Protein AF-A0A7S4JCQ6-F1 (afdb_monomer)

Organism: NCBI:txid265563

Radius of gyration: 25.28 Å; Cα contacts (8 Å, |Δi|>4): 203; chains: 1; bounding box: 77×73×64 Å

Solvent-accessible surface area (backbone atoms only — not comparable to full-atom values): 14653 Å² total; per-residue (Å²): 138,91,80,90,84,82,88,89,89,87,74,80,86,72,80,79,77,80,86,67,95,83,78,93,76,88,85,84,91,83,80,89,82,90,80,93,76,92,80,77,92,73,76,79,70,75,74,93,71,84,57,40,61,59,49,30,48,50,55,50,51,53,40,51,48,42,60,67,69,48,55,74,77,44,79,89,42,75,68,52,52,52,50,52,50,43,61,63,34,70,54,52,99,84,37,68,56,30,34,27,21,28,80,47,44,74,92,75,65,34,63,41,51,70,59,18,38,60,67,37,44,63,50,48,97,90,38,85,38,51,88,85,51,44,39,79,50,69,66,52,14,49,21,44,13,52,23,19,37,39,76,26,60,50,43,58,56,12,32,52,52,27,37,70,71,39,54,36,23,69,63,20,22,52,52,19,42,53,55,30,39,73,73,57,36,77,87,61,50,54,63,72,58,54,57,58,47,53,73,77,36,94,53,56,68,59,50,54,51,49,54,54,53,54,53,55,50,58,63,66,63,69,79,67,80,96,68,98,66,92,72,76,85,65,55,103,84,110

Mean predicted aligned error: 14.38 Å

Foldseek 3Di:
DDDDDDDDDDDPPPPPPPPDDDDDDDDDDDDDDDDDDDDDDPDPDPDPDDDLPVQLVVLLVVLVCCLPPPLVPDDPDPVSVLSNVLSVLDADPLDLVVQSNLNDEVVNVHGPLQSSLVSCDQDDPRHGGDSQAFLPPPSSLLSLLSSLRSHDRALVSSLVSSLVVPHVSVSSSVNNNVSRCVVHHPVRPDVVVVVVVVVPDVCVVVVVVVLVVVVVVVVVVPPDDDDPDPPDPPDPVD

Structure (mmCIF, N/CA/C/O backbone):
data_AF-A0A7S4JCQ6-F1
#
_entry.id   AF-A0A7S4JCQ6-F1
#
loop_
_atom_site.group_PDB
_atom_site.id
_atom_site.type_symbol
_atom_site.label_atom_id
_atom_site.label_alt_id
_atom_site.label_comp_id
_atom_site.label_asym_id
_atom_site.label_entity_id
_atom_site.label_seq_id
_atom_site.pdbx_PDB_ins_code
_atom_site.Cartn_x
_atom_site.Cartn_y
_atom_site.Cartn_z
_atom_site.occupancy
_atom_site.B_iso_or_equiv
_atom_site.auth_seq_id
_atom_site.auth_comp_id
_atom_site.auth_asym_id
_atom_site.auth_atom_id
_atom_site.pdbx_PDB_model_num
ATOM 1 N N . ALA A 1 1 ? -6.083 -50.866 -29.650 1.00 40.12 1 ALA A N 1
ATOM 2 C CA . ALA A 1 1 ? -7.175 -51.135 -28.700 1.00 40.12 1 ALA A CA 1
ATOM 3 C C . ALA A 1 1 ? -7.651 -49.793 -28.176 1.00 40.12 1 ALA A C 1
ATOM 5 O O . ALA A 1 1 ? -6.864 -49.068 -27.582 1.00 40.12 1 ALA A O 1
ATOM 6 N N . VAL A 1 2 ? -8.870 -49.426 -28.556 1.00 30.58 2 VAL A N 1
ATOM 7 C CA . VAL A 1 2 ? -9.539 -48.170 -28.211 1.00 30.58 2 VAL A CA 1
ATOM 8 C C . VAL A 1 2 ? -10.128 -48.330 -26.812 1.00 30.58 2 VAL A C 1
ATOM 10 O O . VAL A 1 2 ? -10.745 -49.358 -26.540 1.00 30.58 2 VAL A O 1
ATOM 13 N N . ALA A 1 3 ? -9.930 -47.343 -25.944 1.00 34.00 3 ALA A N 1
ATOM 14 C CA . ALA A 1 3 ? -10.698 -47.189 -24.719 1.00 34.00 3 ALA A CA 1
ATOM 15 C C . ALA A 1 3 ? -11.135 -45.726 -24.621 1.00 34.00 3 ALA A C 1
ATOM 17 O O . ALA A 1 3 ? -10.307 -44.817 -24.559 1.00 34.00 3 ALA A O 1
ATOM 18 N N . ASP A 1 4 ? -12.451 -45.553 -24.691 1.00 30.52 4 ASP A N 1
ATOM 19 C CA . ASP A 1 4 ? -13.195 -44.315 -24.521 1.00 30.52 4 ASP A CA 1
ATOM 20 C C . ASP A 1 4 ? -13.047 -43.726 -23.114 1.00 30.52 4 ASP A C 1
ATOM 22 O O . ASP A 1 4 ? -12.868 -44.435 -22.124 1.00 30.52 4 ASP A O 1
ATOM 26 N N . GLY A 1 5 ? -13.214 -42.407 -23.032 1.00 27.62 5 GLY A N 1
ATOM 27 C CA . GLY A 1 5 ? -13.277 -41.655 -21.784 1.00 27.62 5 GLY A CA 1
ATOM 28 C C . GLY A 1 5 ? -13.792 -40.241 -22.025 1.00 27.62 5 GLY A C 1
ATOM 29 O O . GLY A 1 5 ? -13.053 -39.267 -21.933 1.00 27.62 5 GLY A O 1
ATOM 30 N N . SER A 1 6 ? -15.063 -40.140 -22.401 1.00 29.50 6 SER A N 1
ATOM 31 C CA . SER A 1 6 ? -15.795 -38.892 -22.602 1.00 29.50 6 SER A CA 1
ATOM 32 C C . SER A 1 6 ? -16.005 -38.091 -21.308 1.00 29.50 6 SER A C 1
ATOM 34 O O . SER A 1 6 ? -16.399 -38.653 -20.292 1.00 29.50 6 SER A O 1
ATOM 36 N N . SER A 1 7 ? -15.928 -36.761 -21.449 1.00 29.78 7 SER A N 1
ATOM 37 C CA . SER A 1 7 ? -16.699 -35.735 -20.723 1.00 29.78 7 SER A CA 1
ATOM 38 C C . SER A 1 7 ? -16.450 -35.539 -19.221 1.00 29.78 7 SER A C 1
ATOM 40 O O . SER A 1 7 ? -17.011 -36.256 -18.405 1.00 29.78 7 SER A O 1
ATOM 42 N N . SER A 1 8 ? -15.780 -34.436 -18.856 1.00 30.91 8 SER A N 1
ATOM 43 C CA . SER A 1 8 ? -16.339 -33.426 -17.932 1.00 30.91 8 SER A CA 1
ATOM 44 C C . SER A 1 8 ? -15.367 -32.250 -17.768 1.00 30.91 8 SER A C 1
ATOM 46 O O . SER A 1 8 ? -14.381 -32.347 -17.046 1.00 30.91 8 SER A O 1
ATOM 48 N N . SER A 1 9 ? -15.612 -31.113 -18.421 1.00 34.25 9 SER A N 1
ATOM 49 C CA . SER A 1 9 ? -14.972 -29.857 -18.001 1.00 34.25 9 SER A CA 1
ATOM 50 C C . SER A 1 9 ? -15.819 -28.667 -18.417 1.00 34.25 9 SER A C 1
ATOM 52 O O . SER A 1 9 ? -15.594 -28.018 -19.434 1.00 34.25 9 SER A O 1
ATOM 54 N N . ASN A 1 10 ? -16.872 -28.417 -17.643 1.00 35.97 10 ASN A N 1
ATOM 55 C CA . ASN A 1 10 ? -17.640 -27.187 -17.762 1.00 35.97 10 ASN A CA 1
ATOM 56 C C . ASN A 1 10 ? -18.269 -26.821 -16.412 1.00 35.97 10 ASN A C 1
ATOM 58 O O . ASN A 1 10 ? -19.483 -26.815 -16.271 1.00 35.97 10 ASN A O 1
ATOM 62 N N . ASN A 1 11 ? -17.440 -26.539 -15.396 1.00 32.72 11 ASN A N 1
ATOM 63 C CA . ASN A 1 11 ? -17.947 -26.042 -14.106 1.00 32.72 11 ASN A CA 1
ATOM 64 C C . ASN A 1 11 ? -17.184 -24.864 -13.474 1.00 32.72 11 ASN A C 1
ATOM 66 O O . ASN A 1 11 ? -17.630 -24.347 -12.455 1.00 32.72 11 ASN A O 1
ATOM 70 N N . ASN A 1 12 ? -16.135 -24.318 -14.100 1.00 34.09 12 ASN A N 1
ATOM 71 C CA . ASN A 1 12 ? -15.377 -23.209 -13.488 1.00 34.09 12 ASN A CA 1
ATOM 72 C C . ASN A 1 12 ? -15.817 -21.793 -13.902 1.00 34.09 12 ASN A C 1
ATOM 74 O O . ASN A 1 12 ? -15.288 -20.814 -13.385 1.00 34.09 12 ASN A O 1
ATOM 78 N N . LYS A 1 13 ? -16.832 -21.642 -14.764 1.00 33.75 13 LYS A N 1
ATOM 79 C CA . LYS A 1 13 ? -17.316 -20.313 -15.200 1.00 33.75 13 LYS A CA 1
ATOM 80 C C . LYS A 1 13 ? -18.352 -19.662 -14.269 1.00 33.75 13 LYS A C 1
ATOM 82 O O . LYS A 1 13 ? -18.739 -18.524 -14.510 1.00 33.75 13 LYS A O 1
ATOM 87 N N . LYS A 1 14 ? -18.807 -20.343 -13.208 1.00 31.22 14 LYS A N 1
ATOM 88 C CA . LYS A 1 14 ? -19.864 -19.826 -12.310 1.00 31.22 14 LYS A CA 1
ATOM 89 C C . LYS A 1 14 ? -19.378 -19.282 -10.961 1.00 31.22 14 LYS A C 1
ATOM 91 O O . LYS A 1 14 ? -20.188 -18.710 -10.245 1.00 31.22 14 LYS A O 1
ATOM 96 N N . LYS A 1 15 ? -18.086 -19.389 -10.621 1.00 36.25 15 LYS A N 1
ATOM 97 C CA . LYS A 1 15 ? -17.582 -18.979 -9.293 1.00 36.25 15 LY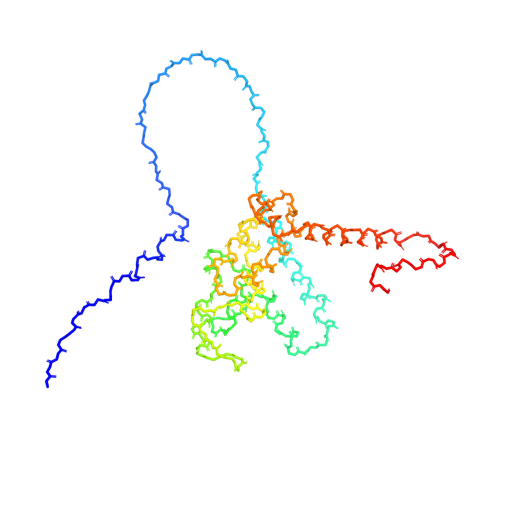S A CA 1
ATOM 98 C C . LYS A 1 15 ? -17.165 -17.499 -9.182 1.00 36.25 15 LYS A C 1
ATOM 100 O O . LYS A 1 15 ? -16.963 -17.019 -8.080 1.00 36.25 15 LYS A O 1
ATOM 105 N N . TRP A 1 16 ? -17.114 -16.759 -10.294 1.00 30.17 16 TRP A N 1
ATOM 106 C CA . TRP A 1 16 ? -16.551 -15.396 -10.350 1.00 30.17 16 TRP A CA 1
ATOM 107 C C . TRP A 1 16 ? -17.583 -14.260 -10.473 1.00 30.17 16 TRP A C 1
ATOM 109 O O . TRP A 1 16 ? -17.213 -13.122 -10.731 1.00 30.17 16 TRP A O 1
ATOM 119 N N . ARG A 1 17 ? -18.886 -14.539 -10.321 1.00 31.36 17 ARG A N 1
ATOM 120 C CA . ARG A 1 17 ? -19.951 -13.530 -10.520 1.00 31.36 17 ARG A CA 1
ATOM 121 C C . ARG A 1 17 ? -20.517 -12.906 -9.240 1.00 31.36 17 ARG A C 1
ATOM 123 O O . ARG A 1 17 ? -21.341 -12.009 -9.357 1.00 31.36 17 ARG A O 1
ATOM 130 N N . ASN A 1 18 ? -20.070 -13.332 -8.057 1.00 33.66 18 ASN A N 1
ATOM 131 C CA . ASN A 1 18 ? -20.641 -12.885 -6.777 1.00 33.66 18 ASN A CA 1
ATOM 132 C C . ASN A 1 18 ? -19.719 -11.966 -5.952 1.00 33.66 18 ASN A C 1
ATOM 134 O O . ASN A 1 18 ? -20.034 -11.689 -4.803 1.00 33.66 18 ASN A O 1
ATOM 138 N N . CYS A 1 19 ? -18.611 -11.482 -6.518 1.00 31.91 19 CYS A N 1
ATOM 139 C CA . CYS A 1 19 ? -17.641 -10.628 -5.813 1.00 31.91 19 CYS A CA 1
ATOM 140 C C . CYS A 1 19 ? -17.718 -9.145 -6.225 1.00 31.91 19 CYS A C 1
ATOM 142 O O . CYS A 1 19 ? -16.748 -8.416 -6.065 1.00 31.91 19 CYS A O 1
ATOM 144 N N . LEU A 1 20 ? -18.848 -8.693 -6.780 1.00 34.12 20 LEU A N 1
ATOM 145 C CA . LEU A 1 20 ? -19.080 -7.285 -7.122 1.00 34.12 20 LEU A CA 1
ATOM 146 C C . LEU A 1 20 ? -20.330 -6.785 -6.378 1.00 34.12 20 LEU A C 1
ATOM 148 O O . LEU A 1 20 ? -21.406 -7.354 -6.592 1.00 34.12 20 LEU A O 1
ATOM 152 N N . PRO A 1 21 ? -20.241 -5.751 -5.524 1.00 34.66 21 PRO A N 1
ATOM 153 C CA . PRO A 1 21 ? -21.413 -5.170 -4.888 1.00 34.66 21 PRO A CA 1
ATOM 154 C C . PRO A 1 21 ? -22.118 -4.245 -5.885 1.00 34.66 21 PRO A C 1
ATOM 156 O O . PRO A 1 21 ? -21.552 -3.262 -6.357 1.00 34.66 21 PRO A O 1
ATOM 159 N N . GLY A 1 22 ? -23.362 -4.571 -6.230 1.00 37.97 22 GLY A N 1
ATOM 160 C CA . GLY A 1 22 ? -24.183 -3.705 -7.072 1.00 37.97 22 GLY A CA 1
ATOM 161 C C . GLY A 1 22 ? -25.418 -4.385 -7.636 1.00 37.97 22 GLY A C 1
ATOM 162 O O . GLY A 1 22 ? -25.467 -4.623 -8.837 1.00 37.97 22 GLY A O 1
ATOM 163 N N . ILE A 1 23 ? -26.419 -4.677 -6.794 1.00 31.47 23 ILE A N 1
ATOM 164 C CA . ILE A 1 23 ? -27.817 -4.844 -7.229 1.00 31.47 23 ILE A CA 1
ATOM 165 C C . ILE A 1 23 ? -28.749 -4.344 -6.112 1.00 31.47 23 ILE A C 1
ATOM 167 O O . ILE A 1 23 ? -28.997 -5.052 -5.138 1.00 31.47 23 ILE A O 1
ATOM 171 N N . GLU A 1 24 ? -29.327 -3.156 -6.296 1.00 34.03 24 GLU A N 1
ATOM 172 C CA . GLU A 1 24 ? -30.596 -2.782 -5.668 1.00 34.03 24 GLU A CA 1
ATOM 173 C C . GLU A 1 24 ? -31.718 -3.693 -6.193 1.00 34.03 24 GLU A C 1
ATOM 175 O O . GLU A 1 24 ? -31.885 -3.869 -7.405 1.00 34.03 24 GLU A O 1
ATOM 180 N N . ARG A 1 25 ? -32.549 -4.231 -5.295 1.00 32.44 25 ARG A N 1
ATOM 181 C CA . ARG A 1 25 ? -33.893 -4.709 -5.646 1.00 32.44 25 ARG A CA 1
ATOM 182 C C . ARG A 1 25 ? -34.922 -4.056 -4.737 1.00 32.44 25 ARG A C 1
ATOM 184 O O . ARG A 1 25 ? -34.924 -4.253 -3.529 1.00 32.44 25 ARG A O 1
ATOM 191 N N . LYS A 1 26 ? -35.792 -3.287 -5.390 1.00 31.36 26 LYS A N 1
ATOM 192 C CA . LYS A 1 26 ? -36.958 -2.582 -4.856 1.00 31.36 26 LYS A CA 1
ATOM 193 C C . LYS A 1 26 ? -37.871 -3.528 -4.070 1.00 31.36 26 LYS A C 1
ATOM 195 O O . LYS A 1 26 ? -38.237 -4.593 -4.567 1.00 31.36 26 LYS A O 1
ATOM 200 N N . THR A 1 27 ? -38.272 -3.102 -2.879 1.00 31.38 27 THR A N 1
ATOM 201 C CA . THR A 1 27 ? -39.356 -3.696 -2.092 1.00 31.38 27 THR A CA 1
ATOM 202 C C . THR A 1 27 ? -40.713 -3.273 -2.669 1.00 31.38 27 THR A C 1
ATOM 204 O O . THR A 1 27 ? -40.871 -2.158 -3.168 1.00 31.38 27 THR A O 1
ATOM 207 N N . ASN A 1 28 ? -41.694 -4.179 -2.644 1.00 28.92 28 ASN A N 1
ATOM 208 C CA . ASN A 1 28 ? -43.068 -3.915 -3.075 1.00 28.92 28 ASN A CA 1
ATOM 209 C C . ASN A 1 28 ? -43.978 -3.764 -1.843 1.00 28.92 28 ASN A C 1
ATOM 211 O O . ASN A 1 28 ? -43.888 -4.566 -0.915 1.00 28.92 28 ASN A O 1
ATOM 215 N N . LYS A 1 29 ? -44.832 -2.733 -1.851 1.00 36.69 29 LYS A N 1
ATOM 216 C CA . LYS A 1 29 ? -45.751 -2.327 -0.771 1.00 36.69 29 LYS A CA 1
ATOM 217 C C . LYS A 1 29 ? -46.969 -3.252 -0.623 1.00 36.69 29 LYS A C 1
ATOM 219 O O . LYS A 1 29 ? -47.598 -3.615 -1.615 1.00 36.69 29 LYS A O 1
ATOM 224 N N . LYS A 1 30 ? -47.364 -3.480 0.632 1.00 30.20 30 LYS A N 1
ATOM 225 C CA . LYS A 1 30 ? -48.727 -3.722 1.168 1.00 30.20 30 LYS A CA 1
ATOM 226 C C . LYS A 1 30 ? -48.583 -3.675 2.701 1.00 30.20 30 LYS A C 1
ATOM 228 O O . LYS A 1 30 ? -47.603 -4.232 3.171 1.00 30.20 30 LYS A O 1
ATOM 233 N N . GLY A 1 31 ? -49.408 -3.085 3.555 1.00 30.59 31 GLY A N 1
ATOM 234 C CA . GLY A 1 31 ? -50.638 -2.296 3.525 1.00 30.59 31 GLY A CA 1
ATOM 235 C C . GLY A 1 31 ? -51.034 -2.063 5.007 1.00 30.59 31 GLY A C 1
ATOM 236 O O . GLY A 1 31 ? -50.639 -2.872 5.838 1.00 30.59 31 GLY A O 1
ATOM 237 N N . GLU A 1 32 ? -51.710 -0.945 5.287 1.00 33.34 32 GLU A N 1
ATOM 238 C CA . GLU A 1 32 ? -52.570 -0.587 6.448 1.00 33.34 32 GLU A CA 1
ATOM 239 C C . GLU A 1 32 ? -52.328 -1.196 7.851 1.00 33.34 32 GLU A C 1
ATOM 241 O O . GLU A 1 32 ? -52.505 -2.394 8.059 1.00 33.34 32 GLU A O 1
ATOM 246 N N . ASN A 1 33 ? -52.066 -0.338 8.851 1.00 30.84 33 ASN A N 1
ATOM 247 C CA . ASN A 1 33 ? -53.072 0.087 9.849 1.00 30.84 33 ASN A CA 1
ATOM 248 C C . ASN A 1 33 ? -52.521 1.157 10.814 1.00 30.84 33 ASN A C 1
ATOM 250 O O . ASN A 1 33 ? -51.336 1.149 11.146 1.00 30.84 33 ASN A O 1
ATOM 254 N N . ASP A 1 34 ? -53.423 2.055 11.212 1.00 36.69 34 ASP A N 1
ATOM 255 C CA . ASP A 1 34 ? -53.289 3.107 12.223 1.00 36.69 34 ASP A CA 1
ATOM 256 C C . ASP A 1 34 ? -53.184 2.523 13.642 1.00 36.69 34 ASP A C 1
ATOM 258 O O . ASP A 1 34 ? -53.884 1.556 13.924 1.00 36.69 34 ASP A O 1
ATOM 262 N N . ASP A 1 35 ? -52.364 3.131 14.509 1.00 35.53 35 ASP A N 1
ATOM 263 C CA . ASP A 1 35 ? -52.613 3.284 15.954 1.00 35.53 35 ASP A CA 1
ATOM 264 C C . ASP A 1 35 ? -51.622 4.304 16.565 1.00 35.53 35 ASP A C 1
ATOM 266 O O . ASP A 1 35 ? -50.423 4.300 16.278 1.00 35.53 35 ASP A O 1
ATOM 270 N N . ASP A 1 36 ? -52.176 5.211 17.373 1.00 40.66 36 ASP A N 1
ATOM 271 C CA . ASP A 1 36 ? -51.525 6.286 18.129 1.00 40.66 36 ASP A CA 1
ATOM 272 C C . ASP A 1 36 ? -50.640 5.747 19.268 1.00 40.66 36 ASP A C 1
ATOM 274 O O . ASP A 1 36 ? -51.174 5.261 20.262 1.00 40.66 36 ASP A O 1
ATOM 278 N N . GLU A 1 37 ? -49.323 5.976 19.221 1.00 41.22 37 GLU A N 1
ATOM 279 C CA . GLU A 1 37 ? -48.478 6.029 20.425 1.00 41.22 37 GLU A CA 1
ATOM 280 C C . GLU A 1 37 ? -47.440 7.160 20.312 1.00 41.22 37 GLU A C 1
ATOM 282 O O . GLU A 1 37 ? -46.652 7.249 19.370 1.00 41.22 37 GLU A O 1
ATOM 287 N N . LYS A 1 38 ? -47.480 8.064 21.296 1.00 39.88 38 LYS A N 1
ATOM 288 C CA . LYS A 1 38 ? -46.406 9.014 21.600 1.00 39.88 38 LYS A CA 1
ATOM 289 C C . LYS A 1 38 ? -45.243 8.225 22.190 1.00 39.88 38 LYS A C 1
ATOM 291 O O . LYS A 1 38 ? -45.508 7.492 23.131 1.00 39.88 38 LYS A O 1
ATOM 296 N N . GLU A 1 39 ? -44.008 8.474 21.754 1.00 34.56 39 GLU A N 1
ATOM 297 C CA . GLU A 1 39 ? -42.840 8.634 22.638 1.00 34.56 39 GLU A CA 1
ATOM 298 C C . GLU A 1 39 ? -41.536 8.915 21.868 1.00 34.56 39 GLU A C 1
ATOM 300 O O . GLU A 1 39 ? -41.306 8.408 20.775 1.00 34.56 39 GLU A O 1
ATOM 305 N N . GLU A 1 40 ? -40.731 9.763 22.513 1.00 35.72 40 GLU A N 1
ATOM 306 C CA . GLU A 1 40 ? -39.298 10.041 22.352 1.00 35.72 40 GLU A CA 1
ATOM 307 C C . GLU A 1 40 ? -38.771 10.571 21.007 1.00 35.72 40 GLU A C 1
ATOM 309 O O . GLU A 1 40 ? -38.501 9.848 20.050 1.00 35.72 40 GLU A O 1
ATOM 314 N N . GLU A 1 41 ? -38.476 11.879 21.009 1.00 36.03 41 GLU A N 1
ATOM 315 C CA . GLU A 1 41 ? -37.416 12.467 20.190 1.00 36.03 41 GLU A CA 1
ATOM 316 C C . GLU A 1 41 ? -36.098 11.750 20.511 1.00 36.03 41 GLU A C 1
ATOM 318 O O . GLU A 1 41 ? -35.386 12.077 21.461 1.00 36.03 41 GLU A O 1
ATOM 323 N N . VAL A 1 42 ? -35.785 10.730 19.715 1.00 34.88 42 VAL A N 1
ATOM 324 C CA . VAL A 1 42 ? -34.441 10.175 19.635 1.00 34.88 42 VAL A CA 1
ATOM 325 C C . VAL A 1 42 ? -33.576 11.249 18.997 1.00 34.88 42 VAL A C 1
ATOM 327 O O . VAL A 1 42 ? -33.673 11.511 17.800 1.00 34.88 42 VAL A O 1
ATOM 330 N N . GLU A 1 43 ? -32.766 11.878 19.843 1.00 39.41 43 GLU A N 1
ATOM 331 C CA . GLU A 1 43 ? -31.601 12.683 19.500 1.00 39.41 43 GLU A CA 1
ATOM 332 C C . GLU A 1 43 ? -30.936 12.092 18.245 1.00 39.41 43 GLU A C 1
ATOM 334 O O . GLU A 1 43 ? -30.380 10.987 18.278 1.00 39.41 43 GLU A O 1
ATOM 339 N N . GLU A 1 44 ? -31.084 12.787 17.110 1.00 38.62 44 GLU A N 1
ATOM 340 C CA . GLU A 1 44 ? -30.415 12.441 15.862 1.00 38.62 44 GLU A CA 1
ATOM 341 C C . GLU A 1 44 ? -28.917 12.472 16.144 1.00 38.62 44 GLU A C 1
ATOM 343 O O . GLU A 1 44 ? -28.278 13.524 16.141 1.00 38.62 44 GLU A O 1
ATOM 348 N N . LYS A 1 45 ? -28.356 11.295 16.438 1.00 36.12 45 LYS A N 1
ATOM 349 C CA . LYS A 1 45 ? -26.918 11.088 16.469 1.00 36.12 45 LYS A CA 1
ATOM 350 C C . LYS A 1 45 ? -26.390 11.598 15.147 1.00 36.12 45 LYS A C 1
ATOM 352 O O . LYS A 1 45 ? -26.707 11.028 14.100 1.00 36.12 45 LYS A O 1
ATOM 357 N N . GLU A 1 46 ? -25.616 12.675 15.243 1.00 39.25 46 GLU A N 1
ATOM 358 C CA . GLU A 1 46 ? -24.855 13.243 14.149 1.00 39.25 46 GLU A CA 1
ATOM 359 C C . GLU A 1 46 ? -24.316 12.107 13.292 1.00 39.25 46 GLU A C 1
ATOM 361 O O . GLU A 1 46 ? -23.637 11.185 13.756 1.00 39.25 46 GLU A O 1
ATOM 366 N N . SER A 1 47 ? -24.731 12.152 12.034 1.00 36.38 47 SER A N 1
ATOM 367 C CA . SER A 1 47 ? -24.390 11.198 11.006 1.00 36.38 47 SER A CA 1
ATOM 368 C C . SER A 1 47 ? -22.892 10.911 11.040 1.00 36.38 47 SER A C 1
ATOM 370 O O . SER A 1 47 ? -22.080 11.762 10.680 1.00 36.38 47 SER A O 1
ATOM 372 N N . PHE A 1 48 ? -22.524 9.690 11.422 1.00 42.06 48 PHE A N 1
ATOM 373 C CA . PHE A 1 48 ? -21.184 9.163 11.207 1.00 42.06 48 PHE A CA 1
ATOM 374 C C . PHE A 1 48 ? -21.039 8.866 9.710 1.00 42.06 48 PHE A C 1
ATOM 376 O O . PHE A 1 48 ? -21.147 7.728 9.257 1.00 42.06 48 PHE A O 1
ATOM 383 N N . ALA A 1 49 ? -20.909 9.922 8.914 1.00 37.34 49 ALA A N 1
ATOM 384 C CA . ALA A 1 49 ? -20.797 9.833 7.476 1.00 37.34 49 ALA A CA 1
ATOM 385 C C . ALA A 1 49 ? -19.602 10.657 6.994 1.00 37.34 49 ALA A C 1
ATOM 387 O O . ALA A 1 49 ? -19.562 11.876 7.121 1.00 37.34 49 ALA A O 1
ATOM 388 N N . VAL A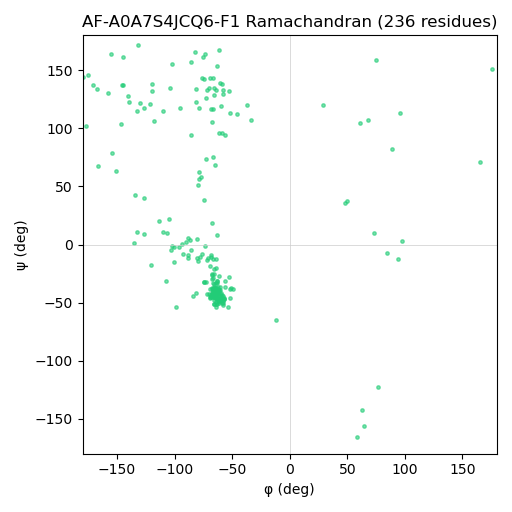 1 50 ? -18.707 9.923 6.327 1.00 41.12 50 VAL A N 1
ATOM 389 C CA . VAL A 1 50 ? -17.650 10.362 5.408 1.00 41.12 50 VAL A CA 1
ATOM 390 C C . VAL A 1 50 ? -16.294 10.689 6.046 1.00 41.12 50 VAL A C 1
ATOM 392 O O . VAL A 1 50 ? -15.907 11.844 6.165 1.00 41.12 50 VAL A O 1
ATOM 395 N N . VAL A 1 51 ? -15.483 9.653 6.300 1.00 47.41 51 VAL A N 1
ATOM 396 C CA . VAL A 1 51 ? -14.014 9.806 6.314 1.00 47.41 51 VAL A CA 1
ATOM 397 C C . VAL A 1 51 ? -13.233 8.827 5.396 1.00 47.41 51 VAL A C 1
ATOM 399 O O . VAL A 1 51 ? -12.159 8.378 5.774 1.00 47.41 51 VAL A O 1
ATOM 402 N N . PRO A 1 52 ? -13.675 8.492 4.159 1.00 50.69 52 PRO A N 1
ATOM 403 C CA . PRO A 1 52 ? -12.747 7.968 3.145 1.00 50.69 52 PRO A CA 1
ATOM 404 C C . PRO A 1 52 ? -11.666 8.991 2.757 1.00 50.69 52 PRO A C 1
ATOM 406 O O . PRO A 1 52 ? -10.548 8.616 2.425 1.00 50.69 52 PRO A O 1
ATOM 409 N N . ALA A 1 53 ? -11.997 10.290 2.809 1.00 60.53 53 ALA A N 1
ATOM 410 C CA . ALA A 1 53 ? -11.142 11.351 2.281 1.00 60.53 53 ALA A CA 1
ATOM 411 C C . ALA A 1 53 ? -9.815 11.498 3.039 1.00 60.53 53 ALA A C 1
ATOM 413 O O . ALA A 1 53 ? -8.794 11.749 2.414 1.00 60.53 53 ALA A O 1
ATOM 414 N N . VAL A 1 54 ? -9.797 11.305 4.363 1.00 77.38 54 VAL A N 1
ATOM 415 C CA . VAL A 1 54 ? -8.565 11.518 5.143 1.00 77.38 54 VAL A CA 1
ATOM 416 C C . VAL A 1 54 ? -7.502 10.502 4.761 1.00 77.38 54 VAL A C 1
ATOM 418 O O . VAL A 1 54 ? -6.357 10.889 4.560 1.00 77.38 54 VAL A O 1
ATOM 421 N N . ALA A 1 55 ? -7.865 9.225 4.605 1.00 87.50 55 ALA A N 1
ATOM 422 C CA . ALA A 1 55 ? -6.860 8.211 4.332 1.00 87.50 55 ALA A CA 1
ATOM 423 C C . ALA A 1 55 ? -6.282 8.314 2.921 1.00 87.50 55 ALA A C 1
ATOM 425 O O . ALA A 1 55 ? -5.067 8.228 2.743 1.00 87.50 55 ALA A O 1
ATOM 426 N N . SER A 1 56 ? -7.140 8.550 1.927 1.00 91.75 56 SER A N 1
ATOM 427 C CA . SER A 1 56 ? -6.681 8.741 0.556 1.00 91.75 56 SER A CA 1
ATOM 428 C C . SER A 1 56 ? -5.830 9.994 0.401 1.00 91.75 56 SER A C 1
ATOM 430 O O . SER A 1 56 ? -4.767 9.915 -0.203 1.00 91.75 56 SER A O 1
ATOM 432 N N . THR A 1 57 ? -6.274 11.122 0.968 1.00 93.25 57 THR A N 1
ATOM 433 C CA . THR A 1 57 ? -5.551 12.394 0.881 1.00 93.25 57 THR A CA 1
ATOM 434 C C . THR A 1 57 ? -4.225 12.310 1.622 1.00 93.25 57 THR A C 1
ATOM 436 O O . THR A 1 57 ? -3.204 12.649 1.048 1.00 93.25 57 THR A O 1
ATOM 439 N N . PHE A 1 58 ? -4.202 11.757 2.838 1.00 94.69 58 PHE A N 1
ATOM 440 C CA . PHE A 1 58 ? -2.961 11.587 3.595 1.00 94.69 58 PHE A CA 1
ATOM 441 C C . PHE A 1 58 ? -1.926 10.745 2.842 1.00 94.69 58 PHE A C 1
ATOM 443 O O . PHE A 1 58 ? -0.770 11.141 2.739 1.00 94.69 58 PHE A O 1
ATOM 450 N N . LEU A 1 59 ? -2.322 9.585 2.303 1.00 96.25 59 LEU A N 1
ATOM 451 C CA . LEU A 1 59 ? -1.393 8.735 1.553 1.00 96.25 59 LEU A CA 1
ATOM 452 C C . LEU A 1 59 ? -0.911 9.412 0.269 1.00 96.25 59 LEU A C 1
ATOM 454 O O . LEU A 1 59 ? 0.255 9.259 -0.092 1.00 96.25 59 LEU A O 1
ATOM 458 N N . ASP A 1 60 ? -1.799 10.139 -0.411 1.00 96.19 60 ASP A N 1
ATOM 459 C CA . ASP A 1 60 ? -1.453 10.893 -1.609 1.00 96.19 60 ASP A CA 1
ATOM 460 C C . ASP A 1 60 ? -0.427 11.991 -1.285 1.00 96.19 60 ASP A C 1
ATOM 462 O O . ASP A 1 60 ? 0.635 12.001 -1.911 1.00 96.19 60 ASP A O 1
ATOM 466 N N . ASP A 1 61 ? -0.698 12.811 -0.266 1.00 96.31 61 ASP A N 1
ATOM 467 C CA . ASP A 1 61 ? 0.142 13.925 0.184 1.00 96.31 61 ASP A CA 1
ATOM 468 C C . ASP A 1 61 ? 1.515 13.441 0.666 1.00 96.31 61 ASP A C 1
ATOM 470 O O . ASP A 1 61 ? 2.539 13.936 0.202 1.00 96.31 61 ASP A O 1
ATOM 474 N N . VAL A 1 62 ? 1.563 12.421 1.531 1.00 96.44 62 VAL A N 1
ATOM 475 C CA . VAL A 1 62 ? 2.828 11.873 2.054 1.00 96.44 62 VAL A CA 1
ATOM 476 C C . VAL A 1 62 ? 3.675 11.268 0.938 1.00 96.44 62 VAL A C 1
ATOM 478 O O . VAL A 1 62 ? 4.898 11.412 0.934 1.00 96.44 62 VAL A O 1
ATOM 481 N N . ALA A 1 63 ? 3.058 10.580 -0.026 1.00 97.62 63 ALA A N 1
ATOM 482 C CA . ALA A 1 63 ? 3.800 10.046 -1.162 1.00 97.62 63 ALA A CA 1
ATOM 483 C C . ALA A 1 63 ? 4.338 11.167 -2.068 1.00 97.62 63 ALA A C 1
ATOM 485 O O . ALA A 1 63 ? 5.466 11.049 -2.553 1.00 97.62 63 ALA A O 1
ATOM 486 N N . ASP A 1 64 ? 3.582 12.251 -2.260 1.00 97.94 64 ASP A N 1
ATOM 487 C CA . ASP A 1 64 ? 4.004 13.402 -3.063 1.00 97.94 64 ASP A CA 1
ATOM 488 C C . ASP A 1 64 ? 5.128 14.196 -2.369 1.00 97.94 64 ASP A C 1
ATOM 490 O O . ASP A 1 64 ? 6.141 14.498 -3.006 1.00 97.94 64 ASP A O 1
ATOM 494 N N . GLU A 1 65 ? 5.026 14.425 -1.056 1.00 97.75 65 GLU A N 1
ATOM 495 C CA . GLU A 1 65 ? 6.087 15.003 -0.218 1.00 97.75 65 GLU A CA 1
ATOM 496 C C . GLU A 1 65 ? 7.358 14.145 -0.276 1.00 97.75 65 GLU A C 1
ATOM 498 O O . GLU A 1 65 ? 8.443 14.628 -0.595 1.00 97.75 65 GLU A O 1
ATOM 503 N N . TYR A 1 66 ? 7.246 12.830 -0.066 1.00 97.25 66 TYR A N 1
ATOM 504 C CA . TYR A 1 66 ? 8.407 11.938 -0.083 1.00 97.25 66 TYR A CA 1
ATOM 505 C C . TYR A 1 66 ? 9.103 11.907 -1.457 1.00 97.25 66 TYR A C 1
ATOM 507 O O . TYR A 1 66 ? 10.336 11.834 -1.545 1.00 97.25 66 TYR A O 1
ATOM 515 N N . LEU A 1 67 ? 8.329 11.977 -2.547 1.00 97.69 67 LEU A N 1
ATOM 516 C CA . LEU A 1 67 ? 8.839 12.070 -3.918 1.00 97.69 67 LEU A CA 1
ATOM 517 C C . LEU A 1 67 ? 9.600 13.378 -4.180 1.00 97.69 67 LEU A C 1
ATOM 519 O O . LEU A 1 67 ? 10.604 13.339 -4.908 1.00 97.69 67 LEU A O 1
ATOM 523 N N . ALA A 1 68 ? 9.108 14.493 -3.634 1.00 97.25 68 ALA A N 1
ATOM 524 C CA . ALA A 1 68 ? 9.625 15.841 -3.852 1.00 97.25 68 ALA A CA 1
ATOM 525 C C . ALA A 1 68 ? 10.810 16.179 -2.938 1.00 97.25 68 ALA A C 1
ATOM 527 O O . ALA A 1 68 ? 11.825 16.682 -3.418 1.00 97.25 68 ALA A O 1
ATOM 528 N N . ASP A 1 69 ? 10.715 15.831 -1.658 1.00 97.25 69 ASP A N 1
ATOM 529 C CA . ASP A 1 69 ? 11.596 16.369 -0.623 1.00 97.25 69 ASP A CA 1
ATOM 530 C C . ASP A 1 69 ? 12.611 15.339 -0.126 1.00 97.25 69 ASP A C 1
ATOM 532 O O . ASP A 1 69 ? 13.743 15.690 0.202 1.00 97.25 69 ASP A O 1
ATOM 536 N N . VAL A 1 70 ? 12.263 14.046 -0.129 1.00 96.06 70 VAL A N 1
ATOM 537 C CA . VAL A 1 70 ? 13.139 12.996 0.416 1.00 96.06 70 VAL A CA 1
ATOM 538 C C . VAL A 1 70 ? 13.925 12.281 -0.677 1.00 96.06 70 VAL A C 1
ATOM 540 O O . VAL A 1 70 ? 15.153 12.193 -0.610 1.00 96.06 70 VAL A O 1
ATOM 543 N N . LEU A 1 71 ? 13.258 11.748 -1.706 1.00 94.81 71 LEU A N 1
ATOM 544 C CA . LEU A 1 71 ? 13.931 10.930 -2.722 1.00 94.81 71 LEU A CA 1
ATOM 545 C C . LEU A 1 71 ? 15.046 11.644 -3.503 1.00 94.81 71 LEU A C 1
ATOM 547 O O . LEU A 1 71 ? 16.030 10.970 -3.827 1.00 94.81 71 LEU A O 1
ATOM 551 N N . PRO A 1 72 ? 14.957 12.946 -3.840 1.00 95.94 72 PRO A N 1
ATOM 552 C CA . PRO A 1 72 ? 16.047 13.644 -4.523 1.00 95.94 72 PRO A CA 1
ATOM 553 C C . PRO A 1 72 ? 17.316 13.780 -3.675 1.00 95.94 72 PRO A C 1
ATOM 555 O O . PRO A 1 72 ? 18.407 13.857 -4.235 1.00 95.94 72 PRO A O 1
ATOM 558 N N . LEU A 1 73 ? 17.190 13.758 -2.344 1.00 96.50 73 LEU A N 1
ATOM 559 C CA . LEU A 1 73 ? 18.321 13.853 -1.416 1.00 96.50 73 LEU A CA 1
ATOM 560 C C . LEU A 1 73 ? 19.070 12.522 -1.246 1.00 96.50 73 LEU A C 1
ATOM 562 O O . LEU A 1 73 ? 20.181 12.494 -0.719 1.00 96.50 73 LEU A O 1
ATOM 566 N N . ARG A 1 74 ? 18.482 11.400 -1.681 1.00 95.31 74 ARG A N 1
ATOM 567 C CA . ARG A 1 74 ? 19.098 10.070 -1.577 1.00 95.31 74 ARG A CA 1
ATOM 568 C C . ARG A 1 74 ? 20.012 9.790 -2.770 1.00 95.31 74 ARG A C 1
ATOM 570 O O . ARG A 1 74 ? 19.835 10.329 -3.863 1.00 95.31 74 ARG A O 1
ATOM 577 N N . ALA A 1 75 ? 20.967 8.878 -2.587 1.00 95.56 75 ALA A N 1
ATOM 578 C CA . ALA A 1 75 ? 21.732 8.334 -3.706 1.00 95.56 75 ALA A CA 1
ATOM 579 C C . ALA A 1 75 ? 20.771 7.687 -4.720 1.00 95.56 75 ALA A C 1
ATOM 581 O O . ALA A 1 75 ? 19.925 6.882 -4.336 1.00 95.56 75 ALA A O 1
ATOM 582 N N . GLN A 1 76 ? 20.887 8.034 -6.005 1.00 95.06 76 GLN A N 1
ATOM 583 C CA . GLN A 1 76 ? 19.975 7.564 -7.058 1.00 95.06 76 GLN A CA 1
ATOM 584 C C . GLN A 1 76 ? 20.321 6.132 -7.502 1.00 95.06 76 GLN A C 1
ATOM 586 O O . GLN A 1 76 ? 20.713 5.886 -8.643 1.00 95.06 76 GLN A O 1
ATOM 591 N N . THR A 1 77 ? 20.222 5.187 -6.567 1.00 97.12 77 THR A N 1
ATOM 592 C CA . THR A 1 77 ? 20.429 3.759 -6.817 1.00 97.12 77 THR A CA 1
ATOM 593 C C . THR A 1 77 ? 19.227 3.156 -7.556 1.00 97.12 77 THR A C 1
ATOM 595 O O . THR A 1 77 ? 18.136 3.739 -7.538 1.00 97.12 77 THR A O 1
ATOM 598 N N . PRO A 1 78 ? 19.374 1.980 -8.194 1.00 95.62 78 PRO A N 1
ATOM 599 C CA . PRO A 1 78 ? 18.255 1.296 -8.842 1.00 95.62 78 PRO A CA 1
ATOM 600 C C . PRO A 1 78 ? 17.037 1.114 -7.924 1.00 95.62 78 PRO A C 1
ATOM 602 O O . PRO A 1 78 ? 15.906 1.299 -8.360 1.00 95.62 78 PRO A O 1
ATOM 605 N N . GLU A 1 79 ? 17.248 0.829 -6.640 1.00 93.94 79 GLU A N 1
ATOM 606 C CA . GLU A 1 79 ? 16.188 0.627 -5.646 1.00 93.94 79 GLU A CA 1
ATOM 607 C C . GLU A 1 79 ? 15.405 1.919 -5.379 1.00 93.94 79 GLU A C 1
ATOM 609 O O . GLU A 1 79 ? 14.176 1.898 -5.296 1.00 93.94 79 GLU A O 1
ATOM 614 N N . VAL A 1 80 ? 16.101 3.059 -5.308 1.00 95.69 80 VAL A N 1
ATOM 615 C CA . VAL A 1 80 ? 15.471 4.382 -5.174 1.00 95.69 80 VAL A CA 1
ATOM 616 C C . VAL A 1 80 ? 14.633 4.716 -6.409 1.00 95.69 80 VAL A C 1
ATOM 618 O O . VAL A 1 80 ? 13.542 5.272 -6.278 1.00 95.69 80 VAL A O 1
ATOM 621 N N . LEU A 1 81 ? 15.088 4.329 -7.604 1.00 96.25 81 LEU A N 1
ATOM 622 C CA . LEU A 1 81 ? 14.318 4.508 -8.838 1.00 96.25 81 LEU A CA 1
ATOM 623 C C . LEU A 1 81 ? 13.059 3.629 -8.869 1.00 96.25 81 LEU A C 1
ATOM 625 O O . LEU A 1 81 ? 12.012 4.093 -9.319 1.00 96.25 81 LEU A O 1
ATOM 629 N N . LEU A 1 82 ? 13.124 2.392 -8.363 1.00 96.50 82 LEU A N 1
ATOM 630 C CA . LEU A 1 82 ? 11.942 1.531 -8.237 1.00 96.50 82 LEU A CA 1
ATOM 631 C C . LEU A 1 82 ? 10.927 2.106 -7.244 1.00 96.50 82 LEU A C 1
ATOM 633 O O . LEU A 1 82 ? 9.733 2.137 -7.539 1.00 96.50 82 LEU A O 1
ATOM 637 N N . LEU A 1 83 ? 11.392 2.619 -6.101 1.00 97.06 83 LEU A N 1
ATOM 638 C CA . LEU A 1 83 ? 10.516 3.274 -5.132 1.00 97.06 83 LEU A CA 1
ATOM 639 C C . LEU A 1 83 ? 9.871 4.537 -5.722 1.00 97.06 83 LEU A C 1
ATOM 641 O O . LEU A 1 83 ? 8.670 4.739 -5.558 1.00 97.06 83 LEU A O 1
ATOM 645 N N . ARG A 1 84 ? 10.630 5.346 -6.475 1.00 97.88 84 ARG A N 1
ATOM 646 C CA . ARG A 1 84 ? 10.094 6.515 -7.191 1.00 97.88 84 ARG A CA 1
ATOM 647 C C . ARG A 1 84 ? 8.964 6.122 -8.143 1.00 97.88 84 ARG A C 1
ATOM 649 O O . ARG A 1 84 ? 7.920 6.770 -8.135 1.00 97.88 84 ARG A O 1
ATOM 656 N N . ARG A 1 85 ? 9.164 5.065 -8.937 1.00 98.06 85 ARG A N 1
ATOM 657 C CA . ARG A 1 85 ? 8.154 4.523 -9.862 1.00 98.06 85 ARG A CA 1
ATOM 658 C C . ARG A 1 85 ? 6.876 4.105 -9.136 1.00 98.06 85 ARG A C 1
ATOM 660 O O . ARG A 1 85 ? 5.797 4.549 -9.518 1.00 98.06 85 ARG A O 1
ATOM 667 N N . LEU A 1 86 ? 7.008 3.319 -8.064 1.00 98.25 86 LEU A N 1
ATOM 668 C CA . LEU A 1 86 ? 5.875 2.884 -7.246 1.00 98.25 86 LEU A CA 1
ATOM 669 C C . LEU A 1 86 ? 5.093 4.075 -6.676 1.00 98.25 86 LEU A C 1
ATOM 671 O O . LEU A 1 86 ? 3.877 4.148 -6.840 1.00 98.25 86 LEU A O 1
ATOM 675 N N . LEU A 1 87 ? 5.776 5.020 -6.024 1.00 98.06 87 LEU A N 1
ATOM 676 C CA . LEU A 1 87 ? 5.117 6.166 -5.388 1.00 98.06 87 LEU A CA 1
ATOM 677 C C . LEU A 1 87 ? 4.461 7.097 -6.413 1.00 98.06 87 LEU A C 1
ATOM 679 O O . LEU A 1 87 ? 3.380 7.614 -6.154 1.00 98.06 87 LEU A O 1
ATOM 683 N N . SER A 1 88 ? 5.057 7.240 -7.601 1.00 97.88 88 SER A N 1
ATOM 684 C CA . SER A 1 88 ? 4.477 8.036 -8.693 1.00 97.88 88 SER A CA 1
ATOM 685 C C . SER A 1 88 ? 3.177 7.443 -9.247 1.00 97.88 88 SER A C 1
ATOM 687 O O . SER A 1 88 ? 2.416 8.167 -9.880 1.00 97.88 88 SER A O 1
ATOM 689 N N . SER A 1 89 ? 2.915 6.142 -9.041 1.00 97.62 89 SER A N 1
ATOM 690 C CA . SER A 1 89 ? 1.657 5.476 -9.416 1.00 97.62 89 SER A CA 1
ATOM 691 C C . SER A 1 89 ? 1.217 5.746 -10.873 1.00 97.62 89 SER A C 1
ATOM 693 O O . SER A 1 89 ? 0.027 5.919 -11.155 1.00 97.62 89 SER A O 1
ATOM 695 N N . ASN A 1 90 ? 2.179 5.811 -11.802 1.00 96.88 90 ASN A N 1
ATOM 696 C CA . ASN A 1 90 ? 1.969 6.224 -13.195 1.00 96.88 90 ASN A CA 1
ATOM 697 C C . ASN A 1 90 ? 2.664 5.287 -14.204 1.00 96.88 90 ASN A C 1
ATOM 699 O O . ASN A 1 90 ? 3.313 5.711 -15.160 1.00 96.88 90 ASN A O 1
ATOM 703 N N . GLU A 1 91 ? 2.563 3.985 -13.972 1.00 97.62 91 GLU A N 1
ATOM 704 C CA . GLU A 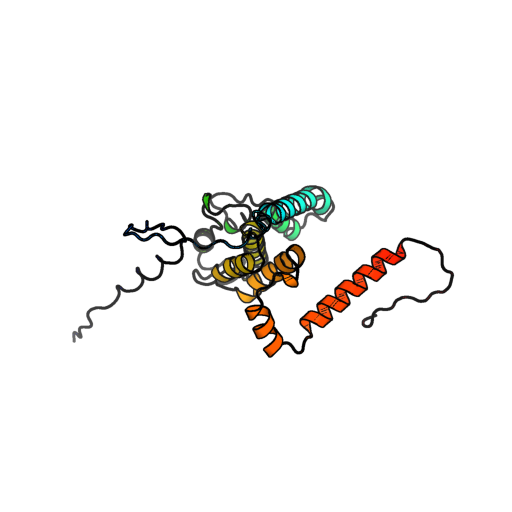1 91 ? 3.088 2.950 -14.854 1.00 97.62 91 GLU A CA 1
ATOM 705 C C . GLU A 1 91 ? 2.260 2.836 -16.147 1.00 97.62 91 GLU A C 1
ATOM 707 O O . GLU A 1 91 ? 1.021 2.762 -16.095 1.00 97.62 91 GLU A O 1
ATOM 712 N N . PRO A 1 92 ? 2.907 2.779 -17.325 1.00 96.31 92 PRO A N 1
ATOM 713 C CA . PRO A 1 92 ? 2.221 2.800 -18.615 1.00 96.31 92 PRO A CA 1
ATOM 714 C C . PRO A 1 92 ? 1.496 1.480 -18.959 1.00 96.31 92 PRO A C 1
ATOM 716 O O . PRO A 1 92 ? 1.781 0.449 -18.343 1.00 96.31 92 PRO A O 1
ATOM 719 N N . PRO A 1 93 ? 0.572 1.494 -19.950 1.00 93.94 93 PRO A N 1
ATOM 720 C CA . PRO A 1 93 ? -0.069 0.368 -20.630 1.00 93.94 93 PRO A CA 1
ATOM 721 C C . PRO A 1 93 ? 0.491 -1.035 -20.424 1.00 93.94 93 PRO A C 1
ATOM 723 O O . PRO A 1 93 ? -0.120 -2.002 -19.959 1.00 93.94 93 PRO A O 1
ATOM 726 N N . GLU A 1 94 ? 1.709 -1.085 -20.924 1.00 95.56 94 GLU A N 1
ATOM 727 C CA . GLU A 1 94 ? 2.544 -2.215 -21.258 1.00 95.56 94 GLU A CA 1
ATOM 728 C C . GLU A 1 94 ? 3.524 -2.583 -20.144 1.00 95.56 94 GLU A C 1
ATOM 730 O O . GLU 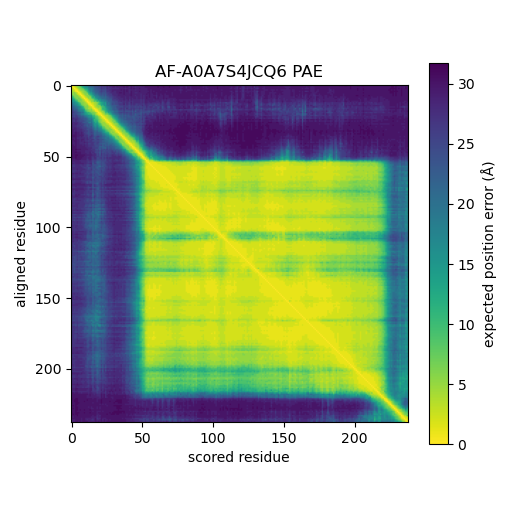A 1 94 ? 4.246 -3.569 -20.278 1.00 95.56 94 GLU A O 1
ATOM 735 N N . SER A 1 95 ? 3.534 -1.825 -19.043 1.00 97.00 95 SER A N 1
ATOM 736 C CA . SER A 1 95 ? 4.459 -2.035 -17.936 1.00 97.00 95 SER A CA 1
ATOM 737 C C . SER A 1 95 ? 4.299 -3.422 -17.308 1.00 97.00 95 SER A C 1
ATOM 739 O O . SER A 1 95 ? 3.186 -3.915 -17.073 1.00 97.00 95 SER A O 1
ATOM 741 N N . LEU A 1 96 ? 5.435 -4.042 -16.981 1.00 96.94 96 LEU A N 1
ATOM 742 C CA . LEU A 1 96 ? 5.480 -5.251 -16.157 1.00 96.94 96 LEU A CA 1
ATOM 743 C C . LEU A 1 96 ? 5.125 -4.948 -14.694 1.00 96.94 96 LEU A C 1
ATOM 745 O O . LEU A 1 96 ? 4.887 -5.866 -13.914 1.00 96.94 96 LEU A O 1
ATOM 749 N N . GLU A 1 97 ? 5.065 -3.671 -14.335 1.00 97.38 97 GLU A N 1
ATOM 750 C CA . GLU A 1 97 ? 4.757 -3.134 -13.018 1.00 97.38 97 GLU A CA 1
ATOM 751 C C . GLU A 1 97 ? 3.432 -2.362 -13.027 1.00 97.38 97 GLU A C 1
ATOM 753 O O . GLU A 1 97 ? 3.166 -1.566 -12.142 1.00 97.38 97 GLU A O 1
ATOM 758 N N . ARG A 1 98 ? 2.554 -2.591 -14.012 1.00 96.69 98 ARG A N 1
ATOM 759 C CA . ARG A 1 98 ? 1.279 -1.862 -14.160 1.00 96.69 98 ARG A CA 1
ATOM 760 C C . ARG A 1 98 ? 0.395 -1.867 -12.902 1.00 96.69 98 ARG A C 1
ATOM 762 O O . ARG A 1 98 ? -0.382 -0.940 -12.691 1.00 96.69 98 ARG A O 1
ATOM 769 N N . ASN A 1 99 ? 0.510 -2.894 -12.067 1.00 96.31 99 ASN A N 1
ATOM 770 C CA . ASN A 1 99 ? -0.168 -2.984 -10.776 1.00 96.31 99 ASN A CA 1
ATOM 771 C C . ASN A 1 99 ? 0.352 -1.975 -9.743 1.00 96.31 99 ASN A C 1
ATOM 773 O O . ASN A 1 99 ? -0.289 -1.850 -8.719 1.00 96.31 99 ASN A O 1
ATOM 777 N N . TRP A 1 100 ? 1.463 -1.270 -9.976 1.00 97.94 100 TRP A N 1
ATOM 778 C CA . TRP A 1 100 ? 1.982 -0.226 -9.083 1.00 97.94 100 TRP A CA 1
ATOM 779 C C . TRP A 1 100 ? 1.173 1.067 -9.132 1.00 97.94 100 TRP A C 1
ATOM 781 O O . TRP A 1 100 ? 1.453 1.992 -8.378 1.00 97.94 100 TRP A O 1
ATOM 791 N N . ASN A 1 101 ? 0.134 1.128 -9.963 1.00 97.62 101 ASN A N 1
ATOM 792 C CA . ASN A 1 101 ? -0.795 2.249 -10.020 1.00 97.62 101 ASN A CA 1
ATOM 793 C C . ASN A 1 101 ? -1.802 2.208 -8.857 1.00 97.62 101 ASN A C 1
ATOM 795 O O . ASN A 1 101 ? -3.012 2.141 -9.064 1.00 97.62 101 ASN A O 1
ATOM 799 N N . TRP A 1 102 ? -1.303 2.224 -7.621 1.00 97.25 102 TRP A N 1
ATOM 800 C CA . TRP A 1 102 ? -2.099 2.082 -6.398 1.00 97.25 102 TRP A CA 1
ATOM 801 C C . TRP A 1 102 ? -3.102 3.220 -6.175 1.00 97.25 102 TRP A C 1
ATOM 803 O O . TRP A 1 102 ? -4.106 3.019 -5.489 1.00 97.25 102 TRP A O 1
ATOM 813 N N . ARG A 1 103 ? -2.894 4.383 -6.807 1.00 96.12 103 ARG A N 1
ATOM 814 C CA . ARG A 1 103 ? -3.842 5.507 -6.784 1.00 96.12 103 ARG A CA 1
ATOM 815 C C . ARG A 1 103 ? -5.067 5.306 -7.689 1.00 96.12 103 ARG A C 1
ATOM 817 O O . ARG A 1 103 ? -6.000 6.105 -7.612 1.00 96.12 103 ARG A O 1
ATOM 824 N N . TYR A 1 104 ? -5.115 4.259 -8.518 1.00 92.81 104 TYR A N 1
ATOM 825 C CA . TYR A 1 104 ? -6.286 3.989 -9.359 1.00 92.81 104 TYR A CA 1
ATOM 826 C C . TYR A 1 104 ? -7.500 3.626 -8.507 1.00 92.81 104 TYR A C 1
ATOM 828 O O . TYR A 1 104 ? -7.426 2.819 -7.584 1.00 92.81 104 TYR A O 1
ATOM 836 N N . THR A 1 105 ? -8.640 4.213 -8.841 1.00 87.25 105 THR A N 1
ATOM 837 C CA . THR A 1 105 ? -9.924 3.947 -8.198 1.00 87.25 105 THR A CA 1
ATOM 838 C C . THR A 1 105 ? -10.590 2.697 -8.773 1.00 87.25 105 THR A C 1
ATOM 840 O O . THR A 1 105 ? -10.278 2.235 -9.873 1.00 87.25 105 THR A O 1
ATOM 843 N N . ALA A 1 106 ? -11.608 2.185 -8.078 1.00 78.44 106 ALA A N 1
ATOM 844 C CA . ALA A 1 106 ? -12.458 1.118 -8.612 1.00 78.44 106 ALA A CA 1
ATOM 845 C C . ALA A 1 106 ? -13.109 1.494 -9.961 1.00 78.44 106 ALA A C 1
ATOM 847 O O . ALA A 1 106 ? -13.300 0.631 -10.816 1.00 78.44 106 ALA A O 1
ATOM 848 N N . LYS A 1 107 ? -13.407 2.786 -10.188 1.00 79.88 107 LYS A N 1
ATOM 849 C CA . LYS A 1 107 ? -13.953 3.285 -11.465 1.00 79.88 107 LYS A CA 1
ATOM 850 C C . LYS A 1 107 ? -12.942 3.194 -12.611 1.00 79.88 107 LYS A C 1
ATOM 852 O O . LYS A 1 107 ? -13.341 3.004 -13.754 1.00 79.88 107 LYS A O 1
ATOM 857 N N . GLU A 1 108 ? -11.655 3.290 -12.299 1.00 83.06 108 GLU A N 1
ATOM 858 C CA . GLU A 1 108 ? -10.543 3.147 -13.246 1.00 83.06 108 GLU A CA 1
ATOM 859 C C . GLU A 1 108 ? -10.107 1.681 -13.422 1.00 83.06 108 GLU A C 1
ATOM 861 O O . GLU A 1 108 ? -9.164 1.396 -14.158 1.00 83.06 108 GLU A O 1
ATOM 866 N N . GLY A 1 109 ? -10.819 0.740 -12.788 1.00 81.69 109 GLY A N 1
ATOM 867 C CA . GLY A 1 109 ? -10.577 -0.700 -12.884 1.00 81.69 109 GLY A CA 1
ATOM 868 C C . GLY A 1 109 ? -9.747 -1.293 -11.743 1.00 81.69 109 GLY A C 1
ATOM 869 O O . GLY A 1 109 ? -9.492 -2.496 -11.771 1.00 81.69 109 GLY A O 1
ATOM 870 N N . GLY A 1 110 ? -9.363 -0.494 -10.739 1.00 89.19 110 GLY A N 1
ATOM 871 C CA . GLY A 1 110 ? -8.523 -0.934 -9.620 1.00 89.19 110 GLY A CA 1
ATOM 872 C C . GLY A 1 110 ? -7.116 -1.359 -10.057 1.00 89.19 110 GLY A C 1
ATOM 873 O O . GLY A 1 110 ? -6.619 -0.937 -11.104 1.00 89.19 110 GLY A O 1
ATOM 874 N N . LEU A 1 111 ? -6.459 -2.203 -9.255 1.00 93.81 111 LEU A N 1
ATOM 875 C CA . LEU A 1 111 ? -5.131 -2.719 -9.591 1.00 93.81 111 LEU A CA 1
ATOM 876 C C . LEU A 1 111 ? -5.184 -3.757 -10.720 1.00 93.81 111 LEU A C 1
ATOM 878 O O . LEU A 1 111 ? -5.835 -4.797 -10.605 1.00 93.81 111 LEU A O 1
ATOM 882 N N . ASP A 1 112 ? -4.399 -3.546 -11.780 1.00 95.25 112 ASP A N 1
ATOM 883 C CA . ASP A 1 112 ? -4.281 -4.480 -12.912 1.00 95.25 112 ASP A CA 1
ATOM 884 C C . ASP A 1 112 ? -3.354 -5.676 -12.605 1.00 95.25 112 ASP A C 1
ATOM 886 O O . ASP A 1 112 ? -2.375 -5.948 -13.307 1.00 95.25 112 ASP A O 1
ATOM 890 N N . VAL A 1 113 ? -3.665 -6.419 -11.541 1.00 95.25 113 VAL A N 1
ATOM 891 C CA . VAL A 1 113 ? -2.900 -7.601 -11.108 1.00 95.25 113 VAL A CA 1
ATOM 892 C C . VAL A 1 113 ? -2.871 -8.664 -12.206 1.00 95.25 113 VAL A C 1
ATOM 894 O O . VAL A 1 113 ? -1.814 -9.182 -12.572 1.00 95.25 113 VAL A O 1
ATOM 897 N N . ALA A 1 114 ? -4.029 -8.969 -12.794 1.00 94.44 114 ALA A N 1
ATOM 898 C CA . ALA A 1 114 ? -4.133 -10.008 -13.811 1.00 94.44 114 ALA A CA 1
ATOM 899 C C . ALA A 1 114 ? -3.382 -9.635 -15.103 1.00 94.44 114 ALA A C 1
ATOM 901 O O . ALA A 1 114 ? -2.775 -10.505 -15.731 1.00 94.44 114 ALA A O 1
ATOM 902 N N . GLY A 1 115 ? -3.417 -8.364 -15.523 1.00 95.50 115 GLY A N 1
ATOM 903 C CA . GLY A 1 115 ? -2.639 -7.879 -16.661 1.00 95.50 115 GLY A CA 1
ATOM 904 C C . GLY A 1 115 ? -1.143 -7.911 -16.389 1.00 95.50 115 GLY A C 1
ATOM 905 O O . GLY A 1 115 ? -0.398 -8.407 -17.234 1.00 95.50 115 GLY A O 1
ATOM 906 N N . THR A 1 116 ? -0.714 -7.477 -15.200 1.00 96.44 116 THR A N 1
ATOM 907 C CA . THR A 1 116 ? 0.679 -7.594 -14.751 1.00 96.44 116 THR A CA 1
ATOM 908 C C . THR A 1 116 ? 1.168 -9.036 -14.846 1.00 96.44 116 THR A C 1
ATOM 910 O O . THR A 1 116 ? 2.174 -9.300 -15.504 1.00 96.44 116 THR A O 1
ATOM 913 N N . LEU A 1 117 ? 0.447 -9.991 -14.249 1.00 96.44 117 LEU A N 1
ATOM 914 C CA . LEU A 1 117 ? 0.858 -11.397 -14.243 1.00 96.44 117 LEU A CA 1
ATOM 915 C C . LEU A 1 117 ? 0.954 -11.973 -15.661 1.00 96.44 117 LEU A C 1
ATOM 917 O O . LEU A 1 117 ? 1.894 -12.709 -15.958 1.00 96.44 117 LEU A O 1
ATOM 921 N N . ARG A 1 118 ? 0.028 -11.604 -16.559 1.00 96.44 118 ARG A N 1
ATOM 922 C CA . ARG A 1 118 ? 0.094 -12.002 -17.976 1.00 96.44 118 ARG A CA 1
ATOM 923 C C . ARG A 1 118 ? 1.336 -11.449 -18.667 1.00 96.44 118 ARG A C 1
ATOM 925 O O . ARG A 1 118 ? 2.006 -12.201 -19.369 1.00 96.44 118 ARG A O 1
ATOM 932 N N . ARG A 1 119 ? 1.647 -10.165 -18.470 1.00 96.56 119 ARG A N 1
ATOM 933 C CA . ARG A 1 119 ? 2.815 -9.514 -19.084 1.00 96.56 119 ARG A CA 1
ATOM 934 C C . ARG A 1 119 ? 4.136 -10.089 -18.570 1.00 96.56 119 ARG A C 1
ATOM 936 O O . ARG A 1 119 ? 5.056 -10.287 -19.353 1.00 96.56 119 ARG A O 1
ATOM 943 N N . ARG A 1 120 ? 4.205 -10.427 -17.281 1.00 96.69 120 ARG A N 1
ATOM 944 C CA . ARG A 1 120 ? 5.373 -11.068 -16.654 1.00 96.69 120 ARG A CA 1
ATOM 945 C C . ARG A 1 120 ? 5.607 -12.513 -17.109 1.00 96.69 120 ARG A C 1
ATOM 947 O O . ARG A 1 120 ? 6.708 -13.029 -16.952 1.00 96.69 120 ARG A O 1
ATOM 954 N N . GLY A 1 121 ? 4.606 -13.183 -17.680 1.00 96.38 121 GLY A N 1
ATOM 955 C CA . GLY A 1 121 ? 4.754 -14.548 -18.186 1.00 96.38 121 GLY A CA 1
ATOM 956 C C . GLY A 1 121 ? 5.092 -15.557 -17.082 1.00 96.38 121 GLY A C 1
ATOM 957 O O . GLY A 1 121 ? 4.571 -15.471 -15.975 1.00 96.38 121 GLY A O 1
ATOM 958 N N . SER A 1 122 ? 5.950 -16.538 -17.375 1.00 96.25 122 SER A N 1
ATOM 959 C CA . SER A 1 122 ? 6.305 -17.621 -16.440 1.00 96.25 122 SER A CA 1
ATOM 960 C C . SER A 1 122 ? 7.547 -17.353 -15.586 1.00 96.25 122 SER A C 1
ATOM 962 O O . SER A 1 122 ? 7.848 -18.140 -14.685 1.00 96.25 122 SER A O 1
ATOM 964 N N . ARG A 1 123 ? 8.297 -16.276 -15.852 1.00 96.06 123 ARG A N 1
ATOM 965 C CA . ARG A 1 123 ? 9.469 -15.870 -15.062 1.00 96.06 123 ARG A CA 1
ATOM 966 C C . ARG A 1 123 ? 9.573 -14.354 -15.018 1.00 96.06 123 ARG A C 1
ATOM 968 O O . ARG A 1 123 ? 9.453 -13.706 -16.049 1.00 96.06 123 ARG A O 1
ATOM 975 N N . TYR A 1 124 ? 9.884 -13.809 -13.851 1.00 95.06 124 TYR A N 1
ATOM 976 C CA . TYR A 1 124 ? 10.062 -12.374 -13.646 1.00 95.06 124 TYR A CA 1
ATOM 977 C C . TYR A 1 124 ? 11.164 -12.131 -12.613 1.00 95.06 124 TYR A C 1
ATOM 979 O O . TYR A 1 124 ? 11.262 -12.867 -11.634 1.00 95.06 124 TYR A O 1
ATOM 987 N N . ASN A 1 125 ? 12.043 -11.157 -12.870 1.00 92.00 125 ASN A N 1
ATOM 988 C CA . ASN A 1 125 ? 13.209 -10.837 -12.032 1.00 92.00 125 ASN A CA 1
ATOM 989 C C . ASN A 1 125 ? 14.058 -12.060 -11.624 1.00 92.00 125 ASN A C 1
ATOM 991 O O . ASN A 1 125 ? 14.580 -12.132 -10.521 1.00 92.00 125 ASN A O 1
ATOM 995 N N . GLY A 1 126 ? 14.186 -13.055 -12.509 1.00 93.81 126 GLY A N 1
ATOM 996 C CA . GLY A 1 126 ? 14.959 -14.277 -12.247 1.00 93.81 126 GLY A CA 1
ATOM 997 C C . GLY A 1 126 ? 14.210 -15.378 -11.485 1.00 93.81 126 GLY A C 1
ATOM 998 O O . GLY A 1 126 ? 14.702 -16.510 -11.442 1.00 93.81 126 GLY A O 1
ATOM 999 N N . HIS A 1 127 ? 13.003 -15.102 -10.988 1.00 93.56 127 HIS A N 1
ATOM 1000 C CA . HIS A 1 127 ? 12.167 -16.031 -10.227 1.00 93.56 127 HIS A CA 1
ATOM 1001 C C . HIS A 1 127 ? 11.030 -16.620 -11.081 1.00 93.56 127 HIS A C 1
ATOM 1003 O O . HIS A 1 127 ? 10.622 -16.006 -12.072 1.00 93.56 127 HIS A O 1
ATOM 1009 N N . PRO A 1 128 ? 10.506 -17.813 -10.740 1.00 93.94 128 PRO A N 1
ATOM 1010 C CA . PRO A 1 128 ? 9.269 -18.321 -11.326 1.00 93.94 128 PRO A CA 1
ATOM 1011 C C . PRO A 1 128 ? 8.103 -17.361 -11.066 1.00 93.94 128 PRO A C 1
ATOM 1013 O O . PRO A 1 128 ? 7.960 -16.850 -9.960 1.00 93.94 128 PRO A O 1
ATOM 1016 N N . ASN A 1 129 ? 7.259 -17.147 -12.071 1.00 94.38 129 ASN A N 1
ATOM 1017 C CA . ASN A 1 129 ? 6.038 -16.355 -11.958 1.00 94.38 129 ASN A CA 1
ATOM 1018 C C . ASN A 1 129 ? 4.827 -17.236 -12.286 1.00 94.38 129 ASN A C 1
ATOM 1020 O O . ASN A 1 129 ? 4.825 -17.955 -13.287 1.00 94.38 129 ASN A O 1
ATOM 1024 N N . SER A 1 130 ? 3.805 -17.191 -11.433 1.00 92.38 130 SER A N 1
ATOM 1025 C CA . SER A 1 130 ? 2.576 -17.972 -11.582 1.00 92.38 130 SER A CA 1
ATOM 1026 C C . SER A 1 130 ? 1.384 -17.039 -11.700 1.00 92.38 130 SER A C 1
ATOM 1028 O O . SER A 1 130 ? 1.248 -16.094 -10.935 1.00 92.38 130 SER A O 1
ATOM 1030 N N . ALA A 1 131 ? 0.456 -17.347 -12.605 1.00 90.38 131 ALA A N 1
ATOM 1031 C CA . ALA A 1 131 ? -0.789 -16.592 -12.725 1.00 90.38 131 ALA A CA 1
ATOM 1032 C C . ALA A 1 131 ? -1.717 -16.738 -11.499 1.00 90.38 131 ALA A C 1
ATOM 1034 O O . ALA A 1 131 ? -2.697 -16.006 -11.397 1.00 90.38 131 ALA A O 1
ATOM 1035 N N . ALA A 1 132 ? -1.439 -17.689 -10.600 1.00 88.19 132 ALA A N 1
ATOM 1036 C CA . ALA A 1 132 ? -2.251 -17.974 -9.416 1.00 88.19 132 ALA A CA 1
ATOM 1037 C C . ALA A 1 132 ? -1.666 -17.415 -8.106 1.00 88.19 132 ALA A C 1
ATOM 1039 O O . ALA A 1 132 ? -2.264 -17.621 -7.054 1.00 88.19 132 ALA A O 1
ATOM 1040 N N . TYR A 1 133 ? -0.501 -16.759 -8.146 1.00 92.25 133 TYR A N 1
ATOM 1041 C CA . TYR A 1 133 ? 0.181 -16.269 -6.949 1.00 92.25 133 TYR A CA 1
ATOM 1042 C C . TYR A 1 133 ? 0.797 -14.890 -7.203 1.00 92.25 133 TYR A C 1
ATOM 1044 O O . TYR A 1 133 ? 1.517 -14.704 -8.182 1.00 92.25 133 TYR A O 1
ATOM 1052 N N . PHE A 1 134 ? 0.497 -13.928 -6.333 1.00 93.69 134 PHE A N 1
ATOM 1053 C CA . PHE A 1 134 ? 0.858 -12.517 -6.479 1.00 93.69 134 PHE A CA 1
ATOM 1054 C C . PHE A 1 134 ? 1.180 -11.892 -5.113 1.00 93.69 134 PHE A C 1
ATOM 1056 O O . PHE A 1 134 ? 0.791 -12.440 -4.090 1.00 93.69 134 PHE A O 1
ATOM 1063 N N . GLY A 1 135 ? 1.881 -10.756 -5.094 1.00 92.56 135 GLY A N 1
ATOM 1064 C CA . GLY A 1 135 ? 2.117 -9.964 -3.878 1.00 92.56 135 GLY A CA 1
ATOM 1065 C C . GLY A 1 135 ? 3.426 -10.250 -3.137 1.00 92.56 135 GLY A C 1
ATOM 1066 O O . GLY A 1 135 ? 3.836 -9.429 -2.326 1.00 92.56 135 GLY A O 1
ATOM 1067 N N . SER A 1 136 ? 4.141 -11.332 -3.463 1.00 93.69 136 SER A N 1
ATOM 1068 C CA . SER A 1 136 ? 5.399 -11.692 -2.782 1.00 93.69 136 SER A CA 1
ATOM 1069 C C . SER A 1 136 ? 6.619 -10.887 -3.209 1.00 93.69 136 SER A C 1
ATOM 1071 O O . SER A 1 136 ? 7.687 -10.986 -2.606 1.00 93.69 136 SER A O 1
ATOM 1073 N N . TYR A 1 137 ? 6.502 -10.104 -4.280 1.00 95.56 137 TYR A N 1
ATOM 1074 C CA . TYR A 1 137 ? 7.483 -9.068 -4.555 1.00 95.56 137 TYR A CA 1
ATOM 1075 C C . TYR A 1 137 ? 7.140 -7.853 -3.695 1.00 95.56 137 TYR A C 1
ATOM 1077 O O . TYR A 1 137 ? 6.038 -7.324 -3.802 1.00 95.56 137 TYR A O 1
ATOM 1085 N N . SER A 1 138 ? 8.078 -7.398 -2.862 1.00 95.56 138 SER A N 1
ATOM 1086 C CA . SER A 1 138 ? 7.841 -6.356 -1.850 1.00 95.56 138 SER A CA 1
ATOM 1087 C C . SER A 1 138 ? 7.128 -5.105 -2.377 1.00 95.56 138 SER A C 1
ATOM 1089 O O . SER A 1 138 ? 6.248 -4.582 -1.700 1.00 95.56 138 SER A O 1
ATOM 1091 N N . LEU A 1 139 ? 7.443 -4.650 -3.594 1.00 97.25 139 LEU A N 1
ATOM 1092 C CA . LEU A 1 139 ? 6.784 -3.488 -4.204 1.00 97.25 139 LEU A CA 1
ATOM 1093 C C . LEU A 1 139 ? 5.359 -3.787 -4.692 1.00 97.25 139 LEU A C 1
ATOM 1095 O O . LEU A 1 139 ? 4.497 -2.916 -4.611 1.00 97.25 139 LEU A O 1
ATOM 1099 N N . ASP A 1 140 ? 5.076 -5.014 -5.138 1.00 97.31 140 ASP A N 1
ATOM 1100 C CA . ASP A 1 140 ? 3.703 -5.434 -5.443 1.00 97.31 140 ASP A CA 1
ATOM 1101 C C . ASP A 1 140 ? 2.860 -5.518 -4.172 1.00 97.31 140 ASP A C 1
ATOM 1103 O O . ASP A 1 140 ? 1.706 -5.081 -4.162 1.00 97.31 140 ASP A O 1
ATOM 1107 N N . GLY A 1 141 ? 3.443 -6.056 -3.097 1.00 97.81 141 GLY A N 1
ATOM 1108 C CA . GLY A 1 141 ? 2.785 -6.140 -1.802 1.00 97.81 141 GLY A CA 1
ATOM 1109 C C . GLY A 1 141 ? 2.472 -4.761 -1.229 1.00 97.81 141 GLY A C 1
ATOM 1110 O O . GLY A 1 141 ? 1.325 -4.492 -0.869 1.00 97.81 141 GLY A O 1
ATOM 1111 N N . LEU A 1 142 ? 3.450 -3.850 -1.258 1.00 98.31 142 LEU A N 1
ATOM 1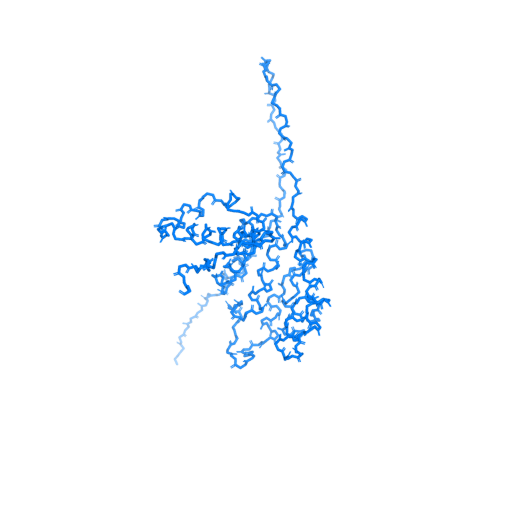112 C CA . LEU A 1 142 ? 3.262 -2.467 -0.826 1.00 98.31 142 LEU A CA 1
ATOM 1113 C C . LEU A 1 142 ? 2.218 -1.739 -1.683 1.00 98.31 142 LEU A C 1
ATOM 1115 O O . LEU A 1 142 ? 1.352 -1.060 -1.141 1.00 98.31 142 LEU A O 1
ATOM 1119 N N . SER A 1 143 ? 2.244 -1.919 -3.006 1.00 98.19 143 SER A N 1
ATOM 1120 C CA . SER A 1 143 ? 1.230 -1.351 -3.899 1.00 98.19 143 SER A CA 1
ATOM 1121 C C . SER A 1 143 ? -0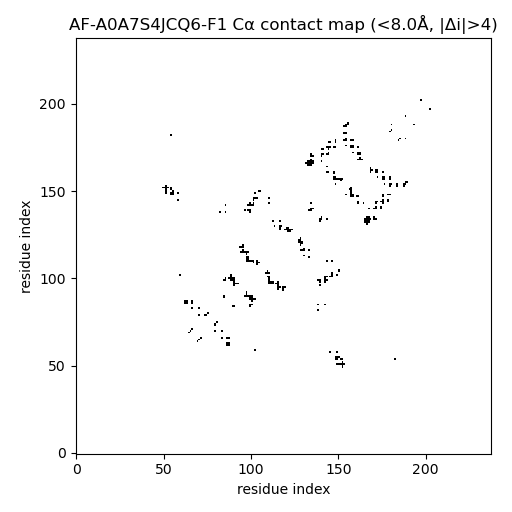.186 -1.825 -3.556 1.00 98.19 143 SER A C 1
ATOM 1123 O O . SER A 1 143 ? -1.116 -1.020 -3.503 1.00 98.19 143 SER A O 1
ATOM 1125 N N . THR A 1 144 ? -0.339 -3.120 -3.270 1.00 98.00 144 THR A N 1
ATOM 1126 C CA . THR A 1 144 ? -1.621 -3.724 -2.882 1.00 98.00 144 THR A CA 1
ATOM 1127 C C . THR A 1 144 ? -2.126 -3.151 -1.560 1.00 98.00 144 THR A C 1
ATOM 1129 O O . THR A 1 144 ? -3.301 -2.793 -1.448 1.00 98.00 144 THR A O 1
ATOM 1132 N N . ALA A 1 145 ? -1.235 -2.998 -0.579 1.00 98.31 145 ALA A N 1
ATOM 1133 C CA . ALA A 1 145 ? -1.557 -2.409 0.713 1.00 98.31 145 ALA A CA 1
ATOM 1134 C C . ALA A 1 145 ? -1.971 -0.934 0.589 1.00 98.31 145 ALA A C 1
ATOM 1136 O O . ALA A 1 145 ? -3.049 -0.568 1.057 1.00 98.31 145 ALA A O 1
ATOM 1137 N N . LEU A 1 146 ? -1.171 -0.111 -0.100 1.00 98.06 146 LEU A N 1
ATOM 1138 C CA . LEU A 1 146 ? -1.465 1.307 -0.333 1.00 98.06 146 LEU A CA 1
ATOM 1139 C C . LEU A 1 146 ? -2.808 1.494 -1.038 1.00 98.06 146 LEU A C 1
ATOM 1141 O O . LEU A 1 146 ? -3.634 2.288 -0.595 1.00 98.06 146 LEU A O 1
ATOM 1145 N N . HIS A 1 147 ? -3.055 0.723 -2.099 1.00 97.56 147 HIS A N 1
ATOM 1146 C CA . HIS A 1 147 ? -4.317 0.772 -2.828 1.00 97.56 147 HIS A CA 1
ATOM 1147 C C . HIS A 1 147 ? -5.508 0.430 -1.933 1.00 97.56 147 HIS A C 1
ATOM 1149 O O . HIS A 1 147 ? -6.531 1.112 -1.988 1.00 97.56 147 HIS A O 1
ATOM 1155 N N . SER A 1 148 ? -5.379 -0.610 -1.107 1.00 97.19 148 SER A N 1
ATOM 1156 C CA . SER A 1 148 ? -6.473 -1.086 -0.261 1.00 97.19 148 SER A CA 1
ATOM 1157 C C . SER A 1 148 ? -6.832 -0.077 0.827 1.00 97.19 148 SER A C 1
ATOM 1159 O O . SER A 1 148 ? -8.010 0.211 1.028 1.00 97.19 148 SER A O 1
ATOM 1161 N N . VAL A 1 149 ? -5.834 0.527 1.479 1.00 97.19 149 VAL A N 1
ATOM 1162 C CA . VAL A 1 149 ? -6.070 1.578 2.482 1.00 97.19 149 VAL A CA 1
ATOM 1163 C C . VAL A 1 149 ? -6.634 2.840 1.834 1.00 97.19 149 VAL A C 1
ATOM 1165 O O . VAL A 1 149 ? -7.616 3.386 2.323 1.00 97.19 149 VAL A O 1
ATOM 1168 N N . ARG A 1 150 ? -6.067 3.271 0.701 1.00 95.81 150 ARG A N 1
ATOM 1169 C CA . ARG A 1 150 ? -6.529 4.455 -0.035 1.00 95.81 150 ARG A CA 1
ATOM 1170 C C . ARG A 1 150 ? -7.954 4.313 -0.575 1.00 95.81 150 ARG A C 1
ATOM 1172 O O . ARG A 1 150 ? -8.663 5.306 -0.694 1.00 95.81 150 ARG A O 1
ATOM 1179 N N . SER A 1 151 ? -8.361 3.104 -0.955 1.00 94.75 151 SER A N 1
ATOM 1180 C CA . SER A 1 151 ? -9.657 2.847 -1.602 1.00 94.75 151 SER A CA 1
ATOM 1181 C C . SER A 1 151 ? -10.789 2.546 -0.618 1.00 94.75 151 SER A C 1
ATOM 1183 O O . SER A 1 151 ? -11.906 2.252 -1.046 1.00 94.75 151 SER A O 1
ATOM 1185 N N . THR A 1 152 ? -10.518 2.593 0.685 1.00 94.50 152 THR A N 1
ATOM 1186 C CA . THR A 1 152 ? -11.468 2.259 1.752 1.00 94.50 152 THR A CA 1
ATOM 1187 C C . THR A 1 152 ? -11.466 3.343 2.826 1.00 94.50 152 THR A C 1
ATOM 1189 O O . THR A 1 152 ? -10.674 4.279 2.779 1.00 94.50 152 THR A O 1
ATOM 1192 N N . SER A 1 153 ? -12.404 3.264 3.773 1.00 93.62 153 SER A N 1
ATOM 1193 C CA . SER A 1 153 ? -12.621 4.319 4.775 1.00 93.62 153 SER A CA 1
ATOM 1194 C C . SER A 1 153 ? -12.606 3.828 6.217 1.00 93.62 153 SER A C 1
ATOM 1196 O O . SER A 1 153 ? -13.022 4.549 7.120 1.00 93.62 153 SER A O 1
ATOM 1198 N N . ASN A 1 154 ? -12.228 2.573 6.434 1.00 94.50 154 ASN A N 1
ATOM 1199 C CA . ASN A 1 154 ? -12.073 1.990 7.756 1.00 94.50 154 ASN A CA 1
ATOM 1200 C C . ASN A 1 154 ? -11.086 0.821 7.698 1.00 94.50 154 ASN A C 1
ATOM 1202 O O . ASN A 1 154 ? -10.793 0.280 6.631 1.00 94.50 154 ASN A O 1
ATOM 1206 N N . PHE A 1 155 ? -10.598 0.422 8.871 1.00 95.75 155 PHE A N 1
ATOM 1207 C CA . PHE A 1 155 ? -9.610 -0.642 9.009 1.00 95.75 155 PHE A CA 1
ATOM 1208 C C . PHE A 1 155 ? -10.064 -1.976 8.402 1.00 95.75 155 PHE A C 1
ATOM 1210 O O . PHE A 1 155 ? -9.291 -2.638 7.710 1.00 95.75 155 PHE A O 1
ATOM 1217 N N . ASN A 1 156 ? -11.305 -2.382 8.677 1.00 96.56 156 ASN A N 1
ATOM 1218 C CA . ASN A 1 156 ? -11.783 -3.717 8.323 1.00 96.56 156 ASN A CA 1
ATOM 1219 C C . ASN A 1 156 ? -11.905 -3.859 6.806 1.00 96.56 156 ASN A C 1
ATOM 1221 O O . ASN A 1 156 ? -11.386 -4.826 6.256 1.00 96.56 156 ASN A O 1
ATOM 1225 N N . ASP A 1 157 ? -12.480 -2.857 6.140 1.00 96.56 157 ASP A N 1
ATOM 1226 C CA . ASP A 1 157 ? -12.593 -2.828 4.682 1.00 96.56 157 ASP A CA 1
ATOM 1227 C C . ASP A 1 157 ? -11.210 -2.777 4.018 1.00 96.56 157 ASP A C 1
ATOM 1229 O O . ASP A 1 157 ? -10.992 -3.451 3.012 1.00 96.56 157 ASP A O 1
ATOM 1233 N N . ALA A 1 158 ? -10.255 -2.021 4.578 1.00 96.81 158 ALA A N 1
ATOM 1234 C CA . ALA A 1 158 ? -8.891 -1.940 4.051 1.00 96.81 158 ALA A CA 1
ATOM 1235 C C . ALA A 1 158 ? -8.193 -3.306 4.061 1.00 96.81 158 ALA A C 1
ATOM 1237 O O . ALA A 1 158 ? -7.615 -3.733 3.058 1.00 96.81 158 ALA A O 1
ATOM 1238 N N . VAL A 1 159 ? -8.258 -4.011 5.194 1.00 97.56 159 VAL A N 1
ATOM 1239 C CA . VAL A 1 159 ? -7.663 -5.344 5.332 1.00 97.56 159 VAL A CA 1
ATOM 1240 C C . VAL A 1 159 ? -8.418 -6.360 4.477 1.00 97.56 159 VAL A C 1
ATOM 1242 O O . VAL A 1 159 ? -7.777 -7.136 3.773 1.00 97.56 159 VAL A O 1
ATOM 1245 N N . GLU A 1 160 ? -9.755 -6.333 4.478 1.00 97.44 160 GLU A N 1
ATOM 1246 C CA . GLU A 1 160 ? -10.589 -7.218 3.658 1.00 97.44 160 GLU A CA 1
ATOM 1247 C C . GLU A 1 160 ? -10.289 -7.051 2.164 1.00 97.44 160 GLU A C 1
ATOM 1249 O O . GLU A 1 160 ? -10.095 -8.042 1.456 1.00 97.44 160 GLU A O 1
ATOM 1254 N N . MET A 1 161 ? -10.207 -5.814 1.674 1.00 96.56 161 MET A N 1
ATOM 1255 C CA . MET A 1 161 ? -9.843 -5.541 0.287 1.00 96.56 161 MET A CA 1
ATOM 1256 C C . MET A 1 161 ? -8.452 -6.096 -0.034 1.00 96.56 161 MET A C 1
ATOM 1258 O O . MET A 1 161 ? -8.293 -6.780 -1.047 1.00 96.56 161 MET A O 1
ATOM 1262 N N . CYS A 1 162 ? -7.469 -5.863 0.841 1.00 97.44 162 CYS A N 1
ATOM 1263 C CA . CYS A 1 162 ? -6.095 -6.308 0.628 1.00 97.44 162 CYS A CA 1
ATOM 1264 C C . CYS A 1 162 ? -5.993 -7.836 0.525 1.00 97.44 162 CYS A C 1
ATOM 1266 O O . CYS A 1 162 ? -5.450 -8.357 -0.450 1.00 97.44 162 CYS A O 1
ATOM 1268 N N . VAL A 1 163 ? -6.575 -8.576 1.475 1.00 97.31 163 VAL A N 1
ATOM 1269 C CA . VAL A 1 163 ? -6.493 -10.049 1.475 1.00 97.31 163 VAL A CA 1
ATOM 1270 C C . VAL A 1 163 ? -7.261 -10.681 0.311 1.00 97.31 163 VAL A C 1
ATOM 1272 O O . VAL A 1 163 ? -6.895 -11.761 -0.157 1.00 97.31 163 VAL A O 1
ATOM 1275 N N . ASN A 1 164 ? -8.288 -10.003 -0.214 1.00 96.06 164 ASN A N 1
ATOM 1276 C CA . ASN A 1 164 ? -9.040 -10.464 -1.383 1.00 96.06 164 ASN A CA 1
ATOM 1277 C C . ASN A 1 164 ? -8.260 -10.348 -2.706 1.00 96.06 164 ASN A C 1
ATOM 1279 O O . ASN A 1 164 ? -8.636 -11.006 -3.679 1.00 96.06 164 ASN A O 1
ATOM 1283 N N . TYR A 1 165 ? -7.132 -9.626 -2.748 1.00 94.00 165 TYR A N 1
ATOM 1284 C CA . TYR A 1 165 ? -6.178 -9.733 -3.862 1.00 94.00 165 TYR A CA 1
ATOM 1285 C C . TYR A 1 165 ? -5.449 -11.090 -3.908 1.00 94.00 165 TYR A C 1
ATOM 1287 O O . TYR A 1 165 ? -4.847 -11.418 -4.934 1.00 94.00 165 TYR A O 1
ATOM 1295 N N . CYS A 1 166 ? -5.599 -11.924 -2.867 1.00 93.00 166 CYS A N 1
ATOM 1296 C CA . CYS A 1 166 ? -5.057 -13.282 -2.768 1.00 93.00 166 CYS A CA 1
ATOM 1297 C C . CYS A 1 166 ? -3.519 -13.331 -2.912 1.00 93.00 166 CYS A C 1
ATOM 1299 O O . CYS A 1 166 ? -2.830 -12.319 -2.809 1.00 93.00 166 CYS A O 1
ATOM 1301 N N . GLY A 1 167 ? -2.967 -14.530 -3.132 1.00 93.06 167 GLY A N 1
ATOM 1302 C CA . GLY A 1 167 ? -1.524 -14.733 -3.244 1.00 93.06 167 GLY A CA 1
ATOM 1303 C C . GLY A 1 167 ? -0.852 -14.701 -1.875 1.00 93.06 167 GLY A C 1
ATOM 1304 O O . GLY A 1 167 ? -1.230 -15.478 -1.003 1.00 93.06 167 GLY A O 1
ATOM 1305 N N . ASP A 1 168 ? 0.115 -13.806 -1.701 1.00 96.56 168 ASP A N 1
ATOM 1306 C CA . ASP A 1 168 ? 0.851 -13.551 -0.454 1.00 96.56 168 ASP A CA 1
ATOM 1307 C C . ASP A 1 168 ? 0.037 -12.665 0.513 1.00 96.56 168 ASP A C 1
ATOM 1309 O O . ASP A 1 168 ? 0.451 -11.582 0.933 1.00 96.56 168 ASP A O 1
ATOM 1313 N N . ALA A 1 169 ? -1.209 -13.081 0.758 1.00 96.94 169 ALA A N 1
ATOM 1314 C CA . ALA A 1 169 ? -2.228 -12.276 1.427 1.00 96.94 169 ALA A CA 1
ATOM 1315 C C . ALA A 1 169 ? -1.917 -11.997 2.905 1.00 96.94 169 ALA A C 1
ATOM 1317 O O . ALA A 1 169 ? -2.390 -11.003 3.452 1.00 96.94 169 ALA A O 1
ATOM 1318 N N . ASP A 1 170 ? -1.141 -12.855 3.564 1.00 96.94 170 ASP A N 1
ATOM 1319 C CA . ASP A 1 170 ? -0.656 -12.633 4.924 1.00 96.94 170 ASP A CA 1
ATOM 1320 C C . ASP A 1 170 ? 0.370 -11.497 4.963 1.00 96.94 170 ASP A C 1
ATOM 1322 O O . ASP A 1 170 ? 0.225 -10.572 5.769 1.00 96.94 170 ASP A O 1
ATOM 1326 N N . SER A 1 171 ? 1.338 -11.486 4.040 1.00 97.56 171 SER A N 1
ATOM 1327 C CA . SER A 1 171 ? 2.320 -10.402 3.946 1.00 97.56 171 SER A CA 1
ATOM 1328 C C . SER A 1 171 ? 1.661 -9.082 3.547 1.00 97.56 171 SER A C 1
ATOM 1330 O O . SER A 1 171 ? 1.836 -8.073 4.235 1.00 97.56 171 SER A O 1
ATOM 1332 N N . THR A 1 172 ? 0.859 -9.063 2.479 1.00 98.12 172 THR A N 1
ATOM 1333 C CA . THR A 1 172 ? 0.192 -7.829 2.024 1.00 98.12 172 THR A CA 1
ATOM 1334 C C . THR A 1 172 ? -0.855 -7.340 3.025 1.00 98.12 172 THR A C 1
ATOM 1336 O O . THR A 1 172 ? -0.949 -6.138 3.287 1.00 98.12 172 THR A O 1
ATOM 1339 N N . GLY A 1 173 ? -1.592 -8.259 3.654 1.00 97.94 173 GLY A N 1
ATOM 1340 C CA . GLY A 1 173 ? -2.530 -7.967 4.733 1.00 97.94 173 GLY A CA 1
ATOM 1341 C C . GLY A 1 173 ? -1.839 -7.368 5.956 1.00 97.94 173 GLY A C 1
ATOM 1342 O O . GLY A 1 173 ? -2.357 -6.415 6.534 1.00 97.94 173 GLY A O 1
ATOM 1343 N N . SER A 1 174 ? -0.640 -7.844 6.312 1.00 97.19 174 SER A N 1
ATOM 1344 C CA . SER A 1 174 ? 0.148 -7.269 7.412 1.00 97.19 174 SER A CA 1
ATOM 1345 C C . SER A 1 174 ? 0.621 -5.840 7.118 1.00 97.19 174 SER A C 1
ATOM 1347 O O . SER A 1 174 ? 0.592 -4.993 8.011 1.00 97.19 174 SER A O 1
ATOM 1349 N N . MET A 1 175 ? 1.006 -5.539 5.871 1.00 98.19 175 MET A N 1
ATOM 1350 C CA . MET A 1 175 ? 1.364 -4.180 5.448 1.00 98.19 175 MET A CA 1
ATOM 1351 C C . MET A 1 175 ? 0.141 -3.258 5.501 1.00 98.19 175 MET A C 1
ATOM 1353 O O . MET A 1 175 ? 0.206 -2.180 6.090 1.00 98.19 175 MET A O 1
ATOM 1357 N N . ALA A 1 176 ? -0.993 -3.699 4.945 1.00 98.12 176 ALA A N 1
ATOM 1358 C CA . ALA A 1 176 ? -2.243 -2.942 4.986 1.00 98.12 176 ALA A CA 1
ATOM 1359 C C . ALA A 1 176 ? -2.715 -2.706 6.426 1.00 98.12 176 ALA A C 1
ATOM 1361 O O . ALA A 1 176 ? -3.111 -1.595 6.758 1.00 98.12 176 ALA A O 1
ATOM 1362 N N . GLY A 1 177 ? -2.623 -3.719 7.292 1.00 96.75 177 GLY A N 1
ATOM 1363 C CA . GLY A 1 177 ? -2.994 -3.630 8.702 1.00 96.75 177 GLY A CA 1
ATOM 1364 C C . GLY A 1 177 ? -2.122 -2.659 9.498 1.00 96.75 177 GLY A C 1
ATOM 1365 O O . GLY A 1 177 ? -2.651 -1.930 10.329 1.00 96.75 177 GLY A O 1
ATOM 1366 N N . GLN A 1 178 ? -0.815 -2.588 9.224 1.00 95.38 178 GLN A N 1
ATOM 1367 C CA . GLN A 1 178 ? 0.066 -1.593 9.851 1.00 95.38 178 GLN A CA 1
ATOM 1368 C C . GLN A 1 178 ? -0.326 -0.166 9.455 1.00 95.38 178 GLN A C 1
ATOM 1370 O O . GLN A 1 178 ? -0.518 0.681 10.326 1.00 95.38 178 GLN A O 1
ATOM 1375 N N . ILE A 1 179 ? -0.508 0.085 8.155 1.00 96.25 179 ILE A N 1
ATOM 1376 C CA . ILE A 1 179 ? -0.881 1.409 7.639 1.00 96.25 179 ILE A CA 1
ATOM 1377 C C . ILE A 1 179 ? -2.275 1.799 8.155 1.00 96.25 179 ILE A C 1
ATOM 1379 O O . ILE A 1 179 ? -2.440 2.829 8.801 1.00 96.25 179 ILE A O 1
ATOM 1383 N N . ALA A 1 180 ? -3.280 0.947 7.941 1.00 96.06 180 ALA A N 1
ATOM 1384 C CA . ALA A 1 180 ? -4.650 1.195 8.377 1.00 96.06 180 ALA A CA 1
ATOM 1385 C C . ALA A 1 180 ? -4.761 1.308 9.905 1.00 96.06 180 ALA A C 1
ATOM 1387 O O . ALA A 1 180 ? -5.516 2.133 10.407 1.00 96.06 180 ALA A O 1
ATOM 1388 N N . GLY A 1 181 ? -4.021 0.492 10.657 1.00 93.44 181 GLY A N 1
ATOM 1389 C CA . GLY A 1 181 ? -4.020 0.515 12.118 1.00 93.44 181 GLY A CA 1
ATOM 1390 C C . GLY A 1 181 ? -3.459 1.819 12.678 1.00 93.44 181 GLY A C 1
ATOM 1391 O O . GLY A 1 181 ? -4.032 2.363 13.618 1.00 93.44 181 GLY A O 1
ATOM 1392 N N . ALA A 1 182 ? -2.399 2.356 12.066 1.00 91.06 182 ALA A N 1
ATOM 1393 C CA . ALA A 1 182 ? -1.855 3.663 12.425 1.00 91.06 182 ALA A CA 1
ATOM 1394 C C . ALA A 1 182 ? -2.841 4.805 12.125 1.00 91.06 182 ALA A C 1
ATOM 1396 O O . ALA A 1 182 ? -2.948 5.746 12.904 1.00 91.06 182 ALA A O 1
ATOM 1397 N N . MET A 1 183 ? -3.589 4.708 11.023 1.00 91.69 183 MET A N 1
ATOM 1398 C CA . MET A 1 183 ? -4.503 5.766 10.578 1.00 91.69 183 MET A CA 1
ATOM 1399 C C . MET A 1 183 ? -5.857 5.750 11.296 1.00 91.69 183 MET A C 1
ATOM 1401 O O . MET A 1 183 ? -6.388 6.802 11.639 1.00 91.69 183 MET A O 1
ATOM 1405 N N . TYR A 1 184 ? -6.432 4.565 11.510 1.00 92.44 184 TYR A N 1
ATOM 1406 C CA . TYR A 1 184 ? -7.772 4.403 12.081 1.00 92.44 184 TYR A CA 1
ATOM 1407 C C . TYR A 1 184 ? -7.752 4.037 13.572 1.00 92.44 184 TYR A C 1
ATOM 1409 O O . TYR A 1 184 ? -8.778 4.130 14.243 1.00 92.44 184 TYR A O 1
ATOM 1417 N N . GLY A 1 185 ? -6.608 3.613 14.110 1.00 89.38 185 GLY A N 1
ATOM 1418 C CA . GLY A 1 185 ? -6.429 3.286 15.523 1.00 89.38 185 GLY A CA 1
ATOM 1419 C C . GLY A 1 185 ? -7.041 1.949 15.965 1.00 89.38 185 GLY A C 1
ATOM 1420 O O . GLY A 1 185 ? -7.975 1.413 15.371 1.00 89.38 185 GLY A O 1
ATOM 1421 N N . TRP A 1 186 ? -6.538 1.420 17.085 1.00 88.06 186 TRP A N 1
ATOM 1422 C CA . TRP A 1 186 ? -6.942 0.124 17.661 1.00 88.06 186 TRP A CA 1
ATOM 1423 C C . TRP A 1 186 ? -8.447 -0.005 17.949 1.00 88.06 186 TRP A C 1
ATOM 1425 O O . TRP A 1 186 ? -9.040 -1.077 17.789 1.00 88.06 186 TRP A O 1
ATOM 1435 N N . GLY A 1 187 ? -9.078 1.090 18.383 1.00 89.06 187 GLY A N 1
ATOM 1436 C CA . GLY A 1 187 ? -10.491 1.110 18.765 1.00 89.06 187 GLY A CA 1
ATOM 1437 C C . GLY A 1 187 ? -11.442 0.750 17.620 1.00 89.06 187 GLY A C 1
ATOM 1438 O O . GLY A 1 187 ? -12.506 0.195 17.888 1.00 89.06 187 GLY A O 1
ATOM 1439 N N . THR A 1 188 ? -11.040 0.999 16.369 1.00 91.00 188 THR A N 1
ATOM 1440 C CA . THR A 1 188 ? -11.873 0.802 15.168 1.00 91.00 188 THR A CA 1
ATOM 1441 C C . THR A 1 188 ? -11.778 -0.604 14.569 1.00 91.00 188 THR A C 1
ATOM 1443 O O . THR A 1 188 ? -12.600 -0.982 13.728 1.00 91.00 188 THR A O 1
ATOM 1446 N N . ILE A 1 189 ? -10.809 -1.408 15.015 1.00 93.31 189 ILE A N 1
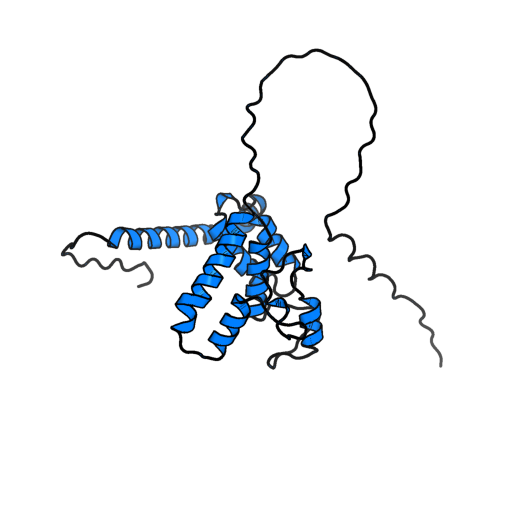ATOM 1447 C CA . ILE A 1 189 ? -10.666 -2.803 14.593 1.00 93.31 189 ILE A CA 1
ATOM 1448 C C . ILE A 1 189 ? -11.868 -3.596 15.110 1.00 93.31 189 ILE A C 1
ATOM 1450 O O . ILE A 1 189 ? -12.185 -3.555 16.302 1.00 93.31 189 ILE A O 1
ATOM 1454 N N . HIS A 1 190 ? -12.536 -4.335 14.219 1.00 94.94 190 HIS A N 1
ATOM 1455 C CA . HIS A 1 190 ? -13.737 -5.085 14.573 1.00 94.94 190 HIS A CA 1
ATOM 1456 C C . HIS A 1 190 ? -13.453 -6.084 15.705 1.00 94.94 190 HIS A C 1
ATOM 1458 O O 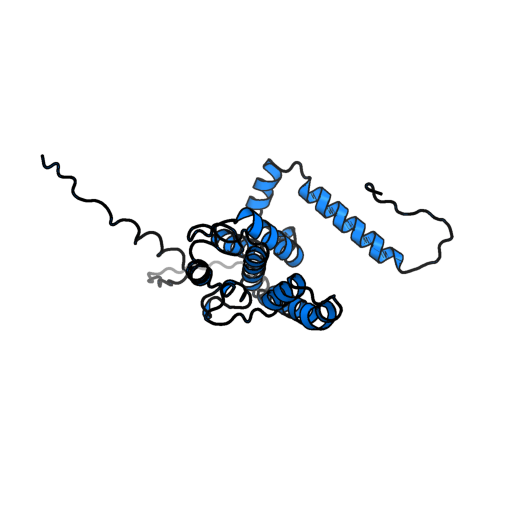. HIS A 1 190 ? -12.508 -6.871 15.626 1.00 94.94 190 HIS A O 1
ATOM 1464 N N . GLU A 1 191 ? -14.318 -6.114 16.724 1.00 94.81 191 GLU A N 1
ATOM 1465 C CA . GLU A 1 191 ? -14.100 -6.884 17.959 1.00 94.81 191 GLU A CA 1
ATOM 1466 C C . GLU A 1 191 ? -13.758 -8.350 17.691 1.00 94.81 191 GLU A C 1
ATOM 1468 O O . GLU A 1 191 ? -12.767 -8.855 18.199 1.00 94.81 191 GLU A O 1
ATOM 1473 N N . ARG A 1 192 ? -14.498 -9.008 16.790 1.00 94.88 192 ARG A N 1
ATOM 1474 C CA . ARG A 1 192 ? -14.220 -10.392 16.373 1.00 94.88 192 ARG A CA 1
ATOM 1475 C C . ARG A 1 192 ? -12.763 -10.638 15.949 1.00 94.88 192 ARG A C 1
ATOM 1477 O O . ARG A 1 192 ? -12.246 -11.720 16.215 1.00 94.88 192 ARG A O 1
ATOM 1484 N N . LEU A 1 193 ? -12.116 -9.686 15.270 1.00 92.94 193 LEU A N 1
ATOM 1485 C CA . LEU A 1 193 ? -10.713 -9.820 14.867 1.00 92.94 193 LEU A CA 1
ATOM 1486 C C . LEU A 1 193 ? -9.799 -9.762 16.093 1.00 92.94 193 LEU A C 1
ATOM 1488 O O . LEU A 1 193 ? -8.945 -10.631 16.245 1.00 92.94 193 LEU A O 1
ATOM 1492 N N . ARG A 1 194 ? -10.041 -8.809 17.003 1.00 90.81 194 ARG A N 1
ATOM 1493 C CA . ARG A 1 194 ? -9.300 -8.671 18.266 1.00 90.81 194 ARG A CA 1
ATOM 1494 C C . ARG A 1 194 ? -9.459 -9.904 19.151 1.00 90.81 194 ARG A C 1
ATOM 1496 O O . ARG A 1 194 ? -8.465 -10.469 19.586 1.00 90.81 194 ARG A O 1
ATOM 1503 N N . THR A 1 195 ? -10.690 -10.378 19.353 1.00 92.62 195 THR A N 1
ATOM 1504 C CA . THR A 1 195 ? -10.970 -11.580 20.151 1.00 92.62 195 THR A CA 1
ATOM 1505 C C . THR A 1 195 ? -10.271 -12.814 19.571 1.00 92.62 195 THR A C 1
ATOM 1507 O O . THR A 1 195 ? -9.713 -13.617 20.314 1.00 92.62 195 THR A O 1
ATOM 1510 N N . ASN A 1 196 ? -10.281 -12.975 18.243 1.00 92.88 196 ASN A N 1
ATOM 1511 C CA . ASN A 1 196 ? -9.615 -14.100 17.588 1.00 92.88 196 ASN A CA 1
ATOM 1512 C C . ASN A 1 196 ? -8.089 -14.010 17.667 1.00 92.88 196 ASN A C 1
ATOM 1514 O O . ASN A 1 196 ? -7.450 -15.045 17.832 1.00 92.88 196 ASN A O 1
ATOM 1518 N N . LEU A 1 197 ? -7.517 -12.810 17.541 1.00 90.56 197 LEU A N 1
ATOM 1519 C CA . LEU A 1 197 ? -6.080 -12.596 17.681 1.00 90.56 197 LEU A CA 1
ATOM 1520 C C . LEU A 1 197 ? -5.636 -12.885 19.118 1.00 90.56 197 LEU A C 1
ATOM 1522 O O . LEU A 1 197 ? -4.778 -13.734 19.318 1.00 90.56 197 LEU A O 1
ATOM 1526 N N . ASN A 1 198 ? -6.308 -12.296 20.110 1.00 89.75 198 ASN A N 1
ATOM 1527 C CA . ASN A 1 198 ? -6.015 -12.462 21.541 1.00 89.75 198 ASN A CA 1
ATOM 1528 C C . ASN A 1 198 ? -6.213 -13.896 22.056 1.00 89.75 198 ASN A C 1
ATOM 1530 O O . ASN A 1 198 ? -5.808 -14.224 23.163 1.00 89.75 198 ASN A O 1
ATOM 1534 N N . ARG A 1 199 ? -6.860 -14.775 21.281 1.00 92.38 199 ARG A N 1
ATOM 1535 C CA . ARG A 1 199 ? -6.895 -16.209 21.594 1.00 92.38 199 ARG A CA 1
ATOM 1536 C C . ARG A 1 199 ? -5.510 -16.856 21.480 1.00 92.38 199 ARG A C 1
ATOM 1538 O O . ARG A 1 199 ? -5.274 -17.881 22.115 1.00 92.38 199 ARG A O 1
ATOM 1545 N N . TRP A 1 200 ? -4.662 -16.311 20.614 1.00 89.81 200 TRP A N 1
ATOM 1546 C CA . TRP A 1 200 ? -3.344 -16.844 20.272 1.00 89.81 200 TRP A CA 1
ATOM 1547 C C . TRP A 1 200 ? -2.206 -15.869 20.582 1.00 89.81 200 TRP A C 1
ATOM 1549 O O . TRP A 1 200 ? -1.056 -16.287 20.627 1.00 89.81 200 TRP A O 1
ATOM 1559 N N . ASP A 1 201 ? -2.528 -14.592 20.766 1.00 89.44 201 ASP A N 1
ATOM 1560 C CA . ASP A 1 201 ? -1.631 -13.559 21.258 1.00 89.44 201 ASP A CA 1
ATOM 1561 C C . ASP A 1 201 ? -1.833 -13.419 22.769 1.00 89.44 201 ASP A C 1
ATOM 1563 O O . ASP A 1 201 ? -2.913 -13.026 23.212 1.00 89.44 201 ASP A O 1
ATOM 1567 N N . ASP A 1 202 ? -0.800 -13.699 23.564 1.00 87.06 202 ASP A N 1
ATOM 1568 C CA . ASP A 1 202 ? -0.807 -13.529 25.028 1.00 87.06 202 ASP A CA 1
ATOM 1569 C C . ASP A 1 202 ? -0.707 -12.036 25.428 1.00 87.06 202 ASP A C 1
ATOM 1571 O O . ASP A 1 202 ? -0.019 -11.652 26.374 1.00 87.06 202 ASP A O 1
ATOM 1575 N N . GLY A 1 203 ? -1.374 -11.160 24.669 1.00 84.12 203 GLY A N 1
ATOM 1576 C CA . GLY A 1 203 ? -1.326 -9.705 24.799 1.00 84.12 203 GLY A CA 1
ATOM 1577 C C . GLY A 1 203 ? -0.020 -9.067 24.319 1.00 84.12 203 GLY A C 1
ATOM 1578 O O . GLY A 1 203 ? 0.198 -7.876 24.562 1.00 84.12 203 GLY A O 1
ATOM 1579 N N . GLU A 1 204 ? 0.861 -9.812 23.647 1.00 89.44 204 GLU A N 1
ATOM 1580 C CA . GLU A 1 204 ? 2.156 -9.283 23.228 1.00 89.44 204 GLU A CA 1
ATOM 1581 C C . GLU A 1 204 ? 2.029 -8.187 22.163 1.00 89.44 204 GLU A C 1
ATOM 1583 O O . GLU A 1 204 ? 2.835 -7.254 22.147 1.00 89.44 204 GLU A O 1
ATOM 1588 N N . VAL A 1 205 ? 1.035 -8.261 21.270 1.00 86.25 205 VAL A N 1
ATOM 1589 C CA . VAL A 1 205 ? 0.798 -7.207 20.268 1.00 86.25 205 VAL A CA 1
ATOM 1590 C C . VAL A 1 205 ? 0.439 -5.893 20.958 1.00 86.25 205 VAL A C 1
ATOM 1592 O O . VAL A 1 205 ? 1.012 -4.850 20.636 1.00 86.25 205 VAL A O 1
ATOM 1595 N N . ALA A 1 206 ? -0.457 -5.941 21.946 1.00 83.75 206 ALA A N 1
ATOM 1596 C CA . ALA A 1 206 ? -0.839 -4.766 22.724 1.00 83.75 206 ALA A CA 1
ATOM 1597 C C . ALA A 1 206 ? 0.349 -4.208 23.525 1.00 83.75 206 ALA A C 1
ATOM 1599 O O . ALA A 1 206 ? 0.564 -2.996 23.533 1.00 83.75 206 ALA A O 1
ATOM 1600 N N . LEU A 1 207 ? 1.162 -5.079 24.134 1.00 88.19 207 LEU A N 1
ATOM 1601 C CA . LEU A 1 207 ? 2.371 -4.681 24.859 1.00 88.19 207 LEU A CA 1
ATOM 1602 C C . LEU A 1 207 ? 3.385 -3.984 23.944 1.00 88.19 207 LEU A C 1
ATOM 1604 O O . LEU A 1 207 ? 3.898 -2.926 24.296 1.00 88.19 207 LEU A O 1
ATOM 1608 N N . ARG A 1 208 ? 3.656 -4.536 22.754 1.00 88.75 208 ARG A N 1
ATOM 1609 C CA . ARG A 1 208 ? 4.553 -3.908 21.767 1.00 88.75 208 ARG A CA 1
ATOM 1610 C C . ARG A 1 208 ? 4.027 -2.546 21.317 1.00 88.75 208 ARG A C 1
ATOM 1612 O O . ARG A 1 208 ? 4.812 -1.608 21.203 1.00 88.75 208 ARG A O 1
ATOM 1619 N N . GLY A 1 209 ? 2.713 -2.421 21.118 1.00 8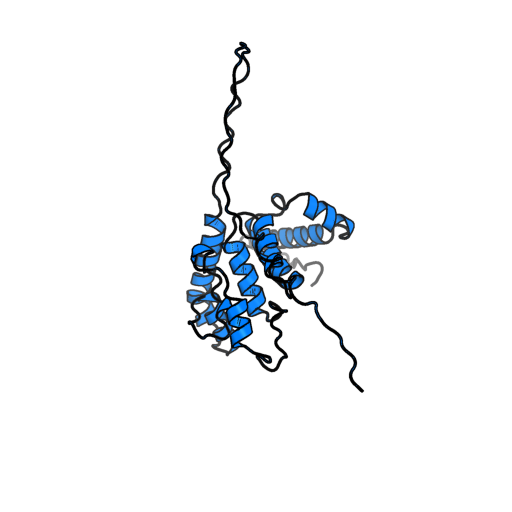6.25 209 GLY A N 1
ATOM 1620 C CA . GLY A 1 209 ? 2.068 -1.138 20.831 1.00 86.25 209 GLY A CA 1
ATOM 1621 C C . GLY A 1 209 ? 2.246 -0.119 21.961 1.00 86.25 209 GLY A C 1
ATOM 1622 O O . GLY A 1 209 ? 2.598 1.028 21.697 1.00 86.25 209 GLY A O 1
ATOM 1623 N N . ALA A 1 210 ? 2.074 -0.540 23.217 1.00 86.44 210 ALA A N 1
ATOM 1624 C CA . ALA A 1 210 ? 2.283 0.316 24.383 1.00 86.44 210 ALA A CA 1
ATOM 1625 C C . ALA A 1 210 ? 3.750 0.756 24.524 1.00 86.44 210 ALA A C 1
ATOM 1627 O O . ALA A 1 210 ? 4.010 1.937 24.721 1.00 86.44 210 ALA A O 1
ATOM 1628 N N . LEU A 1 211 ? 4.711 -0.159 24.350 1.00 90.06 211 LEU A N 1
ATOM 1629 C CA . LEU A 1 211 ? 6.143 0.163 24.385 1.00 90.06 211 LEU A CA 1
ATOM 1630 C C . LEU A 1 211 ? 6.539 1.171 23.299 1.00 90.06 211 LEU A C 1
ATOM 1632 O O . LEU A 1 211 ? 7.342 2.065 23.556 1.00 90.06 211 LEU A O 1
ATOM 1636 N N . LEU A 1 212 ? 5.968 1.049 22.096 1.00 86.25 212 LEU A N 1
ATOM 1637 C CA . LEU A 1 212 ? 6.176 2.027 21.029 1.00 86.25 212 LEU A CA 1
ATOM 1638 C C . LEU A 1 212 ? 5.599 3.398 21.406 1.00 86.25 212 LEU A C 1
ATOM 1640 O O . LEU A 1 212 ? 6.272 4.407 21.217 1.00 86.25 212 LEU A O 1
ATOM 1644 N N . ALA A 1 213 ? 4.384 3.438 21.958 1.00 84.62 213 ALA A N 1
ATOM 1645 C CA . ALA A 1 213 ? 3.745 4.685 22.372 1.00 84.62 213 ALA A CA 1
ATOM 1646 C C . ALA A 1 213 ? 4.514 5.394 23.499 1.00 84.62 213 ALA A C 1
ATOM 1648 O O . ALA A 1 213 ? 4.686 6.606 23.440 1.00 84.62 213 ALA A O 1
ATOM 1649 N N . GLU A 1 214 ? 5.010 4.654 24.495 1.00 88.75 214 GLU A N 1
ATOM 1650 C CA . GLU A 1 214 ? 5.837 5.223 25.569 1.00 88.75 214 GLU A CA 1
ATOM 1651 C C . GLU A 1 214 ? 7.166 5.764 25.036 1.00 88.75 214 GLU A C 1
ATOM 1653 O O . GLU A 1 214 ? 7.569 6.862 25.408 1.00 88.75 214 GLU A O 1
ATOM 1658 N N . ARG A 1 215 ? 7.813 5.054 24.102 1.00 88.19 215 ARG A N 1
ATOM 1659 C CA . ARG A 1 215 ? 9.040 5.549 23.464 1.00 88.19 215 ARG A CA 1
ATOM 1660 C C . ARG A 1 215 ? 8.822 6.892 22.766 1.00 88.19 215 ARG A C 1
ATOM 1662 O O . ARG A 1 215 ? 9.642 7.786 22.927 1.00 88.19 215 ARG A O 1
ATOM 1669 N N . LEU A 1 216 ? 7.724 7.031 22.024 1.00 83.00 216 LEU A N 1
ATOM 1670 C CA . LEU A 1 216 ? 7.414 8.272 21.309 1.00 83.00 216 LEU A CA 1
ATOM 1671 C C . LEU A 1 216 ? 7.168 9.450 22.264 1.00 83.00 216 LEU A C 1
ATOM 1673 O O . LEU A 1 216 ? 7.547 10.568 21.944 1.00 83.00 216 LEU A O 1
ATOM 1677 N N . ARG A 1 217 ? 6.605 9.207 23.455 1.00 81.88 217 ARG A N 1
ATOM 1678 C CA . ARG A 1 217 ? 6.424 10.257 24.473 1.00 81.88 217 ARG A CA 1
ATOM 1679 C C . ARG A 1 217 ? 7.750 10.773 25.031 1.00 81.88 217 ARG A C 1
ATOM 1681 O O . ARG A 1 217 ? 7.905 11.973 25.203 1.00 81.88 217 ARG A O 1
ATOM 1688 N N . CYS A 1 218 ? 8.712 9.884 25.282 1.00 72.12 218 CYS A N 1
ATOM 1689 C CA . CYS A 1 218 ? 10.032 10.289 25.772 1.00 72.12 218 CYS A CA 1
ATOM 1690 C C . CYS A 1 218 ? 10.800 11.165 24.769 1.00 72.12 218 CYS A C 1
ATOM 1692 O O . CYS A 1 218 ? 11.576 12.021 25.187 1.00 72.12 218 CYS A O 1
ATOM 1694 N N . ASP A 1 219 ? 10.587 10.957 23.467 1.00 67.38 219 ASP A N 1
ATOM 1695 C CA . ASP A 1 219 ? 11.217 11.766 22.421 1.00 67.38 219 ASP A CA 1
ATOM 1696 C C . ASP A 1 219 ? 10.599 13.181 22.340 1.00 67.38 219 ASP A C 1
ATOM 1698 O O . ASP A 1 219 ? 11.319 14.145 22.074 1.00 67.38 219 ASP A O 1
ATOM 1702 N N . ASP A 1 220 ? 9.300 13.328 22.633 1.00 61.22 220 ASP A N 1
ATOM 1703 C CA . ASP A 1 220 ? 8.603 14.625 22.659 1.00 61.22 220 ASP A CA 1
ATOM 1704 C C . ASP A 1 220 ? 8.966 15.471 23.900 1.00 61.22 220 ASP A C 1
ATOM 1706 O O . ASP A 1 220 ? 9.055 16.699 23.816 1.00 61.22 220 ASP A O 1
ATOM 1710 N N . ASP A 1 221 ? 9.239 14.826 25.039 1.00 58.59 221 ASP A N 1
ATOM 1711 C CA . ASP A 1 221 ? 9.593 15.498 26.300 1.00 58.59 221 ASP A CA 1
ATOM 1712 C C . ASP A 1 221 ? 11.078 15.935 26.371 1.00 58.59 221 ASP A C 1
ATOM 1714 O O . ASP A 1 221 ? 11.453 16.737 27.227 1.00 58.59 221 ASP A O 1
ATOM 1718 N N . GLY A 1 222 ? 11.936 15.473 25.450 1.00 54.78 222 GLY A N 1
ATOM 1719 C CA . GLY A 1 222 ? 13.372 15.807 25.388 1.00 54.78 222 GLY A CA 1
ATOM 1720 C C . GLY A 1 222 ? 13.717 17.158 24.737 1.00 54.78 222 GLY A C 1
ATOM 1721 O O . GLY A 1 222 ? 14.893 17.465 24.535 1.00 54.78 222 GLY A O 1
ATOM 1722 N N . GLY A 1 223 ? 12.712 17.963 24.375 1.00 48.44 223 GLY A N 1
ATOM 1723 C CA . GLY A 1 223 ? 12.862 19.248 23.679 1.00 48.44 223 GLY A CA 1
ATOM 1724 C C . GLY A 1 223 ? 13.050 20.484 24.569 1.00 48.44 223 GLY A C 1
ATOM 1725 O O . GLY A 1 223 ? 13.068 21.602 24.049 1.00 48.44 223 GLY A O 1
ATOM 1726 N N . GLY A 1 224 ? 13.184 20.336 25.889 1.00 47.12 224 GLY A N 1
ATOM 1727 C CA . GLY A 1 224 ? 13.356 21.480 26.780 1.00 47.12 224 GLY A CA 1
ATOM 1728 C C . GLY A 1 224 ? 13.998 21.132 28.117 1.00 47.12 224 GLY A C 1
ATOM 1729 O O . GLY A 1 224 ? 13.497 20.279 28.833 1.00 47.12 224 GLY A O 1
ATOM 1730 N N . ALA A 1 225 ? 15.024 21.916 28.451 1.00 44.03 225 ALA A N 1
ATOM 1731 C CA . ALA A 1 225 ? 15.775 21.992 29.705 1.00 44.03 225 ALA A CA 1
ATOM 1732 C C . ALA A 1 225 ? 17.079 21.181 29.763 1.00 44.03 225 ALA A C 1
ATOM 1734 O O . ALA A 1 225 ? 17.123 19.954 29.749 1.00 44.03 225 ALA A O 1
ATOM 1735 N N . ASP A 1 226 ? 18.157 21.958 29.840 1.00 48.38 226 ASP A N 1
ATOM 1736 C CA . ASP A 1 226 ? 19.496 21.558 30.228 1.00 48.38 226 ASP A CA 1
ATOM 1737 C C . ASP A 1 226 ? 19.481 21.033 31.676 1.00 48.38 226 ASP A C 1
ATOM 1739 O O . ASP A 1 226 ? 19.584 21.821 32.615 1.00 48.38 226 ASP A O 1
ATOM 1743 N N . ASP A 1 227 ? 19.391 19.716 31.864 1.00 43.00 227 ASP A N 1
ATOM 1744 C CA . ASP A 1 227 ? 19.568 19.092 33.178 1.00 43.00 227 ASP A CA 1
ATOM 1745 C C . ASP A 1 227 ? 20.891 18.301 33.212 1.00 43.00 227 ASP A C 1
ATOM 1747 O O . ASP A 1 227 ? 21.102 17.321 32.495 1.00 43.00 227 ASP A O 1
ATOM 1751 N N . GLU A 1 228 ? 21.813 18.765 34.060 1.00 49.12 228 GLU A N 1
ATOM 1752 C CA . GLU A 1 228 ? 23.205 18.318 34.242 1.00 49.12 228 GLU A CA 1
ATOM 1753 C C . GLU A 1 228 ? 23.400 16.902 34.839 1.00 49.12 228 GLU A C 1
ATOM 1755 O O . GLU A 1 228 ? 24.500 16.568 35.282 1.00 49.12 228 GLU A O 1
ATOM 1760 N N . GLU A 1 229 ? 22.412 16.008 34.823 1.00 49.91 229 GLU A N 1
ATOM 1761 C CA . GLU A 1 229 ? 22.605 14.627 35.290 1.00 49.91 229 GLU A CA 1
ATOM 1762 C C . GLU A 1 229 ? 22.371 13.618 34.170 1.00 49.91 229 GLU A C 1
ATOM 1764 O O . GLU A 1 229 ? 21.251 13.336 33.759 1.00 49.91 229 GLU A O 1
ATOM 1769 N N . GLY A 1 230 ? 23.477 13.043 33.685 1.00 45.03 230 GLY A N 1
ATOM 1770 C CA . GLY A 1 230 ? 23.528 12.053 32.613 1.00 45.03 230 GLY A CA 1
ATOM 1771 C C . GLY A 1 230 ? 22.860 10.718 32.948 1.00 45.03 230 GLY A C 1
ATOM 1772 O O . GLY A 1 230 ? 23.531 9.688 33.008 1.00 45.03 230 GLY A O 1
ATOM 1773 N N . HIS A 1 231 ? 21.538 10.709 33.086 1.00 45.06 231 HIS A N 1
ATOM 1774 C CA . HIS A 1 231 ? 20.724 9.518 32.900 1.00 45.06 231 HIS A CA 1
ATOM 1775 C C . HIS A 1 231 ? 20.398 9.391 31.416 1.00 45.06 231 HIS A C 1
ATOM 1777 O O . HIS A 1 231 ? 19.438 9.959 30.902 1.00 45.06 231 HIS A O 1
ATOM 1783 N N . ARG A 1 232 ? 21.221 8.613 30.704 1.00 45.72 232 ARG A N 1
ATOM 1784 C CA . ARG A 1 232 ? 20.789 8.072 29.416 1.00 45.72 232 ARG A CA 1
ATOM 1785 C C . ARG A 1 232 ? 19.548 7.240 29.702 1.00 45.72 232 ARG A C 1
ATOM 1787 O O . ARG A 1 232 ? 19.635 6.264 30.447 1.00 45.72 232 ARG A O 1
ATOM 1794 N N . CYS A 1 233 ? 18.423 7.616 29.109 1.00 46.22 233 CYS A N 1
ATOM 1795 C CA . CYS A 1 233 ? 17.278 6.730 28.974 1.00 46.22 233 CYS A CA 1
ATOM 1796 C C . CYS A 1 233 ? 17.684 5.600 28.020 1.00 46.22 233 CYS A C 1
ATOM 1798 O O . CYS A 1 233 ? 17.358 5.626 26.839 1.00 46.22 233 CYS A O 1
ATOM 1800 N N . GLY A 1 234 ? 18.491 4.661 28.518 1.00 45.34 234 GLY A N 1
ATOM 1801 C CA . GLY A 1 234 ? 18.739 3.399 27.848 1.00 45.34 234 GLY A CA 1
ATOM 1802 C C . GLY A 1 234 ? 17.432 2.631 27.873 1.00 45.34 234 GLY A C 1
ATOM 1803 O O . GLY A 1 234 ? 16.901 2.338 28.949 1.00 45.34 234 GLY A O 1
ATOM 1804 N N . GLY A 1 235 ? 16.877 2.368 26.695 1.00 45.47 235 GLY A N 1
ATOM 1805 C CA . GLY A 1 235 ? 15.720 1.493 26.596 1.00 45.47 235 GLY A CA 1
ATOM 1806 C C . GLY A 1 235 ? 16.080 0.092 27.107 1.00 45.47 235 GLY A C 1
ATOM 1807 O O . GLY A 1 235 ? 17.256 -0.246 27.227 1.00 45.47 235 GLY A O 1
ATOM 1808 N N . PRO A 1 236 ? 15.098 -0.793 27.337 1.00 43.69 236 PRO A N 1
ATOM 1809 C CA . PRO A 1 236 ? 15.357 -2.183 27.734 1.00 43.69 236 PRO A CA 1
ATOM 1810 C C . PRO A 1 236 ? 16.120 -3.020 26.679 1.00 43.69 236 PRO A C 1
ATOM 1812 O O . PRO A 1 236 ? 16.247 -4.233 26.835 1.00 43.69 236 PRO A O 1
ATOM 1815 N N . PHE A 1 237 ? 16.605 -2.389 25.606 1.00 47.94 237 PHE A N 1
ATOM 1816 C CA . PHE A 1 237 ? 17.306 -2.998 24.481 1.00 47.94 237 PHE A CA 1
ATOM 1817 C C . PHE A 1 237 ? 18.605 -2.264 24.088 1.00 47.94 237 PHE A C 1
ATOM 1819 O O . PHE A 1 237 ? 19.143 -2.578 23.026 1.00 47.94 237 PHE A O 1
ATOM 1826 N N . ASP A 1 238 ? 19.091 -1.318 24.904 1.00 39.56 238 ASP A N 1
ATOM 1827 C CA . ASP A 1 238 ? 20.414 -0.682 24.739 1.00 39.56 238 ASP A CA 1
ATOM 1828 C C . ASP A 1 238 ? 21.529 -1.415 25.505 1.00 39.56 238 ASP A C 1
ATOM 1830 O O . ASP A 1 238 ? 21.264 -1.928 26.620 1.00 39.56 238 ASP A O 1
#

pLDDT: mean 77.0, std 25.91, range [27.62, 98.31]

Secondary structure (DSSP, 8-state):
-----------TTSTTSSSS-------------------------------HHHHHHHHHHHHHHIIIIIGGGS---HHHHHHHHHHHT---TT-TTGGG-TT--GGGTS--HHHHHHHHTTEETTEE--TT----SHHHHHHHHHHHHHT-SSHHHHHHHHHHT-SSHHHHHHHHHHHHHHHH-GGGS-HHHHHHHHTT--SHHHHHHHHHHHHHHHHHHTTS-----------TT-

InterPro domains:
  IPR005502 ADP-ribosylation/Crystallin J1 [PF03747] (83-192)
  IPR036705 ADP-ribosylation/Crystallin J1 superfamily [G3DSA:1.10.4080.10] (49-209)
  IPR036705 ADP-ribosylation/Crystallin J1 superfamily [SSF101478] (123-201)

Sequence (238 aa):
AVADGSSSSNNNKKKWRNCLPGIERKTNKKGENDDDEKEEEVEEKESFAVVPAVASTFLDDVADEYLADVLPLRAQTPEVLLLRRLLSSNEPPESLERNWNWRYTAKEGGLDVAGTLRRRGSRYNGHPNSAAYFGSYSLDGLSTALHSVRSTSNFNDAVEMCVNYCGDADSTGSMAGQIAGAMYGWGTIHERLRTNLNRWDDGEVALRGALLAERLRCDDDGGGADDEEGHRCGGPFD